Protein AF-0000000073535691 (afdb_homodimer)

Foldseek 3Di:
DDDPQLADDDQQPLPPDDWDDADQKTKGKAFCVSHVVLQVVFKIKIKMKGAAQKKQDKFAAQKKKKKKWQAFWKWKFFLDVVGDRPRNGIPGHDDHPDIDIDIDHHGTIMMMGHLDLGMIIMMMMIGGRPVVVVCPVVHVPCDDHGVDSHMDRHPPSPNPPPPPD/DDDPQLADDDQCPLPPDDWDDADQKTKGKAFCVSHVVQQVVFKIKIKMKGAAQKKQDKFAAQKKKKKKWQAAKKWKFFQDVVRPRPRNDIDDVDDHPDIDIDIDHHGTIMMMGHLDLGMIIMMMMIGGRHVVCVDPVVHQPCDPHGVGSHMDRHPPRPNPPPPPD

Solvent-accessible surface area (backbone atoms only — not comparable to full-atom values): 16453 Å² total; per-residue (Å²): 131,83,48,64,60,26,31,37,47,36,53,67,61,46,73,85,50,77,62,46,80,47,69,50,32,40,40,23,64,46,36,29,89,75,23,51,30,23,60,68,39,40,29,21,37,35,35,36,40,36,31,41,17,20,22,42,34,56,27,40,47,86,39,15,35,47,34,32,35,76,36,41,33,39,32,42,25,41,54,34,92,85,59,45,54,45,72,29,73,40,51,32,63,53,58,93,81,35,40,11,38,40,42,38,32,52,57,42,53,35,30,42,31,22,78,40,63,52,56,24,33,35,43,32,38,30,41,55,15,57,54,63,49,65,58,52,80,62,62,83,78,55,69,75,75,44,42,39,82,35,49,38,74,36,81,84,44,63,58,78,53,66,76,78,130,130,81,48,59,60,25,33,37,47,36,52,67,60,46,73,84,49,76,62,47,82,48,69,49,32,40,38,24,62,46,34,30,88,75,23,53,30,24,61,68,38,41,30,21,36,35,34,35,41,34,30,40,17,20,24,41,34,55,26,40,47,84,39,16,33,48,33,34,36,75,37,46,38,38,28,42,25,42,53,39,91,85,62,47,58,42,74,27,66,49,42,56,66,46,56,93,81,31,40,20,37,40,42,39,30,52,58,42,52,35,31,41,30,21,76,38,63,52,57,25,32,34,42,30,39,30,42,55,17,59,54,63,47,63,63,52,82,73,31,87,72,44,79,74,79,35,46,32,75,33,48,38,75,36,82,87,44,62,49,77,54,66,76,78,126

Structure (mmCIF, N/CA/C/O backbone):
data_AF-0000000073535691-model_v1
#
loop_
_entity.id
_entity.type
_entity.pdbx_description
1 polymer 'Cupin type-1 domain-containing protein'
#
loop_
_atom_site.group_PDB
_atom_site.id
_atom_site.type_symbol
_atom_site.label_atom_id
_atom_site.label_alt_id
_atom_site.label_comp_id
_atom_site.label_asym_id
_atom_site.label_entity_id
_atom_site.label_seq_id
_atom_site.pdbx_PDB_ins_code
_atom_site.Cartn_x
_atom_site.Cartn_y
_atom_site.Cartn_z
_atom_site.occupancy
_atom_site.B_iso_or_equiv
_atom_site.auth_seq_id
_atom_site.auth_comp_id
_atom_site.auth_asym_id
_atom_site.auth_atom_id
_atom_site.pdbx_PDB_model_num
ATOM 1 N N . MET A 1 1 ? -12.133 -21 11.992 1 47.12 1 MET A N 1
ATOM 2 C CA . MET A 1 1 ? -11.766 -21.406 10.641 1 47.12 1 MET A CA 1
ATOM 3 C C . MET A 1 1 ? -11.531 -20.188 9.742 1 47.12 1 MET A C 1
ATOM 5 O O . MET A 1 1 ? -12.242 -19.188 9.852 1 47.12 1 MET A O 1
ATOM 9 N N . THR A 1 2 ? -10.312 -20.094 9.188 1 64.62 2 THR A N 1
ATOM 10 C CA . THR A 1 2 ? -9.992 -18.938 8.359 1 64.62 2 THR A CA 1
ATOM 11 C C . THR A 1 2 ? -10.75 -19 7.031 1 64.62 2 THR A C 1
ATOM 13 O O . THR A 1 2 ? -10.898 -20.078 6.441 1 64.62 2 THR A O 1
ATOM 16 N N . CYS A 1 3 ? -11.711 -18.219 6.898 1 72.44 3 CYS A N 1
ATOM 17 C CA . CYS A 1 3 ? -12.398 -18.047 5.621 1 72.44 3 CYS A CA 1
ATOM 18 C C . CYS A 1 3 ? -11.727 -16.969 4.777 1 72.44 3 CYS A C 1
ATOM 20 O O . CYS A 1 3 ? -10.812 -16.281 5.246 1 72.44 3 CYS A O 1
ATOM 22 N N . PRO A 1 4 ? -12.016 -17.016 3.449 1 74.19 4 PRO A N 1
ATOM 23 C CA . PRO A 1 4 ? -11.367 -16.047 2.562 1 74.19 4 PRO A CA 1
ATOM 24 C C . PRO A 1 4 ? -11.391 -14.625 3.121 1 74.19 4 PRO A C 1
ATOM 26 O O . PRO A 1 4 ? -10.422 -13.883 2.961 1 74.19 4 PRO A O 1
ATOM 29 N N . ALA A 1 5 ? -12.453 -14.328 3.855 1 77.38 5 ALA A N 1
ATOM 30 C CA . ALA A 1 5 ? -12.594 -12.977 4.402 1 77.38 5 ALA A CA 1
ATOM 31 C C . ALA A 1 5 ? -11.539 -12.711 5.469 1 77.38 5 ALA A C 1
ATOM 33 O O . ALA A 1 5 ? -11.328 -11.562 5.863 1 77.38 5 ALA A O 1
ATOM 34 N N . SER A 1 6 ? -10.859 -13.75 5.836 1 83.81 6 SER A N 1
ATOM 35 C CA . SER A 1 6 ? -9.781 -13.602 6.812 1 83.81 6 SER A CA 1
ATOM 36 C C . SER A 1 6 ? -8.539 -13 6.172 1 83.81 6 SER A C 1
ATOM 38 O O . SER A 1 6 ? -7.625 -12.555 6.871 1 83.81 6 SER A O 1
ATOM 40 N N . PHE A 1 7 ? -8.523 -13 4.777 1 87.19 7 PHE A N 1
ATOM 41 C CA . PHE A 1 7 ? -7.27 -12.609 4.141 1 87.19 7 PHE A CA 1
ATOM 42 C C . PHE A 1 7 ? -7.527 -11.633 2.998 1 87.19 7 PHE A C 1
ATOM 44 O O . PHE A 1 7 ? -6.586 -11.047 2.451 1 87.19 7 PHE A O 1
ATOM 51 N N . ILE A 1 8 ? -8.789 -11.508 2.658 1 85.69 8 ILE A N 1
ATOM 52 C CA . ILE A 1 8 ? -9.109 -10.68 1.502 1 85.69 8 ILE A CA 1
ATOM 53 C C . ILE A 1 8 ? -10.289 -9.766 1.837 1 85.69 8 ILE A C 1
ATOM 55 O O . ILE A 1 8 ? -11.125 -10.102 2.676 1 85.69 8 ILE A O 1
ATOM 59 N N . GLY A 1 9 ? -10.312 -8.625 1.152 1 83.69 9 GLY A N 1
ATOM 60 C CA . GLY A 1 9 ? -11.414 -7.695 1.316 1 83.69 9 GLY A CA 1
ATOM 61 C C . GLY A 1 9 ? -11.281 -6.453 0.456 1 83.69 9 GLY A C 1
ATOM 62 O O . GLY A 1 9 ? -10.555 -6.457 -0.54 1 83.69 9 GLY A O 1
ATOM 63 N N . ASP A 1 10 ? -12.102 -5.469 0.755 1 84.19 10 ASP A N 1
ATOM 64 C CA . ASP A 1 10 ? -12.047 -4.164 0.099 1 84.19 10 ASP A CA 1
ATOM 65 C C . ASP A 1 10 ? -11.953 -3.037 1.124 1 84.19 10 ASP A C 1
ATOM 67 O O . ASP A 1 10 ? -12.539 -3.121 2.205 1 84.19 10 ASP A O 1
ATOM 71 N N . LEU A 1 11 ? -11.195 -2.018 0.728 1 81.75 11 LEU A N 1
ATOM 72 C CA . LEU A 1 11 ? -10.867 -0.961 1.682 1 81.75 11 LEU A CA 1
ATOM 73 C C . LEU A 1 11 ? -12.094 -0.094 1.965 1 81.75 11 LEU A C 1
ATOM 75 O O . LEU A 1 11 ? -12.133 0.613 2.975 1 81.75 11 LEU A O 1
ATOM 79 N N . SER A 1 12 ? -13.078 -0.069 1.099 1 69.75 12 SER A N 1
ATOM 80 C CA . SER A 1 12 ? -14.25 0.775 1.308 1 69.75 12 SER A CA 1
ATOM 81 C C . SER A 1 12 ? -15.328 0.038 2.094 1 69.75 12 SER A C 1
ATOM 83 O O . SER A 1 12 ? -16.219 0.665 2.678 1 69.75 12 SER A O 1
ATOM 85 N N . ASN A 1 13 ? -15.32 -1.268 2.061 1 61.19 13 ASN A N 1
ATOM 86 C CA . ASN A 1 13 ? -16.438 -1.993 2.656 1 61.19 13 ASN A CA 1
ATOM 87 C C . ASN A 1 13 ? -15.992 -2.809 3.867 1 61.19 13 ASN A C 1
ATOM 89 O O . ASN A 1 13 ? -16.703 -3.729 4.293 1 61.19 13 ASN A O 1
ATOM 93 N N . THR A 1 14 ? -14.812 -2.498 4.273 1 58.25 14 THR A N 1
ATOM 94 C CA . THR A 1 14 ? -14.531 -3.336 5.434 1 58.25 14 THR A CA 1
ATOM 95 C C . THR A 1 14 ? -15.469 -3.002 6.59 1 58.25 14 THR A C 1
ATOM 97 O O . THR A 1 14 ? -15.438 -1.892 7.121 1 58.25 14 THR A O 1
ATOM 100 N N . THR A 1 15 ? -16.656 -3.578 6.508 1 54.22 15 THR A N 1
ATOM 101 C CA . THR A 1 15 ? -17.938 -3.338 7.145 1 54.22 15 THR A CA 1
ATOM 102 C C . THR A 1 15 ? -17.797 -3.283 8.664 1 54.22 15 THR A C 1
ATOM 104 O O . THR A 1 15 ? -18.625 -2.701 9.352 1 54.22 15 THR A O 1
ATOM 107 N N . ALA A 1 16 ? -16.734 -3.703 9.25 1 61.38 16 ALA A N 1
ATOM 108 C CA . ALA A 1 16 ? -17 -3.773 10.688 1 61.38 16 ALA A CA 1
ATOM 109 C C . ALA A 1 16 ? -16.641 -2.467 11.383 1 61.38 16 ALA A C 1
ATOM 111 O O . ALA A 1 16 ? -17.188 -2.141 12.438 1 61.38 16 ALA A O 1
ATOM 112 N N . ILE A 1 17 ? -15.828 -1.679 10.836 1 68.88 17 ILE A N 1
ATOM 113 C CA . ILE A 1 17 ? -15.461 -0.418 11.469 1 68.88 17 ILE A CA 1
ATOM 114 C C . ILE A 1 17 ? -15.914 0.751 10.594 1 68.88 17 ILE A C 1
ATOM 116 O O . ILE A 1 17 ? -15.508 0.86 9.438 1 68.88 17 ILE A O 1
ATOM 120 N N . PRO A 1 18 ? -16.891 1.529 11.109 1 77.19 18 PRO A N 1
ATOM 121 C CA . PRO A 1 18 ? -17.297 2.697 10.328 1 77.19 18 PRO A CA 1
ATOM 122 C C . PRO A 1 18 ? -16.125 3.619 9.984 1 77.19 18 PRO A C 1
ATOM 124 O O . PRO A 1 18 ? -15.18 3.732 10.758 1 77.19 18 PRO A O 1
ATOM 127 N N . PRO A 1 19 ? -16.234 4.23 8.852 1 81.31 19 PRO A N 1
ATOM 128 C CA . PRO A 1 19 ? -15.195 5.195 8.508 1 81.31 19 PRO A CA 1
ATOM 129 C C . PRO A 1 19 ? -15.117 6.355 9.5 1 81.31 19 PRO A C 1
ATOM 131 O O . PRO A 1 19 ? -16.125 6.723 10.102 1 81.31 19 PRO A O 1
ATOM 134 N N . ILE A 1 20 ? -13.992 6.867 9.656 1 80.75 20 ILE A N 1
ATOM 135 C CA . ILE A 1 20 ? -13.781 8.109 10.391 1 80.75 20 ILE A CA 1
ATOM 136 C C . ILE A 1 20 ? -13.992 9.297 9.445 1 80.75 20 ILE A C 1
ATOM 138 O O . ILE A 1 20 ? -13.289 9.438 8.445 1 80.75 20 ILE A O 1
ATOM 142 N N . GLU A 1 21 ? -14.977 10.117 9.852 1 83.44 21 GLU A N 1
ATOM 143 C CA . GLU A 1 21 ? -15.273 11.289 9.031 1 83.44 21 GLU A CA 1
ATOM 144 C C . GLU A 1 21 ? -14.641 12.547 9.625 1 83.44 21 GLU A C 1
ATOM 146 O O . GLU A 1 21 ? -14.891 12.891 10.781 1 83.44 21 GLU A O 1
ATOM 151 N N . LEU A 1 22 ? -13.75 13.141 8.828 1 81.31 22 LEU A N 1
ATOM 152 C CA . LEU A 1 22 ? -13.172 14.445 9.141 1 81.31 22 LEU A CA 1
ATOM 153 C C . LEU A 1 22 ? -13.656 15.5 8.156 1 81.31 22 LEU A C 1
ATOM 155 O O . LEU A 1 22 ? -14.266 15.18 7.133 1 81.31 22 LEU A O 1
ATOM 159 N N . ASP A 1 23 ? -13.492 16.734 8.531 1 82.69 23 ASP A N 1
ATOM 160 C CA . ASP A 1 23 ? -13.828 17.797 7.582 1 82.69 23 ASP A CA 1
ATOM 161 C C . ASP A 1 23 ? -12.953 17.703 6.328 1 82.69 23 ASP A C 1
ATOM 163 O O . ASP A 1 23 ? -11.758 17.984 6.379 1 82.69 23 ASP A O 1
ATOM 167 N N . GLY A 1 24 ? -13.492 17.234 5.281 1 86.81 24 GLY A N 1
ATOM 168 C CA . GLY A 1 24 ? -12.773 17.156 4.02 1 86.81 24 GLY A CA 1
ATOM 169 C C . GLY A 1 24 ? -11.992 15.875 3.844 1 86.81 24 GLY A C 1
ATOM 170 O O . GLY A 1 24 ? -11.18 15.75 2.924 1 86.81 24 GLY A O 1
ATOM 171 N N . ALA A 1 25 ? -12.133 14.977 4.789 1 87.44 25 ALA A N 1
ATOM 172 C CA . ALA A 1 25 ? -11.422 13.711 4.637 1 87.44 25 ALA A CA 1
ATOM 173 C C . ALA A 1 25 ? -12.227 12.555 5.219 1 87.44 25 ALA A C 1
ATOM 175 O O . ALA A 1 25 ? -12.984 12.734 6.176 1 87.44 25 ALA A O 1
ATOM 176 N N . THR A 1 26 ? -12.125 11.445 4.609 1 87.56 26 THR A N 1
ATOM 177 C CA . THR A 1 26 ? -12.672 10.195 5.121 1 87.56 26 THR A CA 1
ATOM 178 C C . THR A 1 26 ? -11.562 9.148 5.285 1 87.56 26 THR A C 1
ATOM 180 O O . THR A 1 26 ? -10.773 8.93 4.367 1 87.56 26 THR A O 1
ATOM 183 N N . LEU A 1 27 ? -11.484 8.516 6.48 1 86.5 27 LEU A N 1
ATOM 184 C CA . LEU A 1 27 ? -10.5 7.484 6.773 1 86.5 27 LEU A CA 1
ATOM 185 C C . LEU A 1 27 ? -11.18 6.148 7.059 1 86.5 27 LEU A C 1
ATOM 187 O O . LEU A 1 27 ? -12.086 6.074 7.887 1 86.5 27 LEU A O 1
ATOM 191 N N . ARG A 1 28 ? -10.805 5.141 6.383 1 86.75 28 ARG A N 1
ATOM 192 C CA . ARG A 1 28 ? -11.297 3.787 6.617 1 86.75 28 ARG A CA 1
ATOM 193 C C . ARG A 1 28 ? -10.164 2.871 7.078 1 86.75 28 ARG A C 1
ATOM 195 O O . ARG A 1 28 ? -9.195 2.664 6.355 1 86.75 28 ARG A O 1
ATOM 202 N N . LEU A 1 29 ? -10.391 2.303 8.242 1 85.69 29 LEU A N 1
ATOM 203 C CA . LEU A 1 29 ? -9.359 1.47 8.852 1 85.69 29 LEU A CA 1
ATOM 204 C C . LEU A 1 29 ? -9.531 0.01 8.438 1 85.69 29 LEU A C 1
ATOM 206 O O . LEU A 1 29 ? -10.648 -0.497 8.383 1 85.69 29 LEU A O 1
ATOM 210 N N . VAL A 1 30 ? -8.422 -0.621 8.164 1 87.75 30 VAL A N 1
ATOM 211 C CA . VAL A 1 30 ? -8.344 -2.068 7.996 1 87.75 30 VAL A CA 1
ATOM 212 C C . VAL A 1 30 ? -7.297 -2.646 8.938 1 87.75 30 VAL A C 1
ATOM 214 O O . VAL A 1 30 ? -6.098 -2.436 8.75 1 87.75 30 VAL A O 1
ATOM 217 N N . THR A 1 31 ? -7.73 -3.373 9.945 1 87.56 31 THR A N 1
ATOM 218 C CA . THR A 1 31 ? -6.828 -3.852 10.984 1 87.56 31 THR A CA 1
ATOM 219 C C . THR A 1 31 ? -7.059 -5.336 11.266 1 87.56 31 THR A C 1
ATOM 221 O O . THR A 1 31 ? -7.961 -5.945 10.688 1 87.56 31 THR A O 1
ATOM 224 N N . ALA A 1 32 ? -6.293 -5.805 12.219 1 86.75 32 ALA A N 1
ATOM 225 C CA . ALA A 1 32 ? -6.363 -7.211 12.594 1 86.75 32 ALA A CA 1
ATOM 226 C C . ALA A 1 32 ? -7.668 -7.523 13.32 1 86.75 32 ALA A C 1
ATOM 228 O O . ALA A 1 32 ? -8.039 -8.688 13.477 1 86.75 32 ALA A O 1
ATOM 229 N N . ASN A 1 33 ? -8.32 -6.504 13.711 1 82.81 33 ASN A N 1
ATOM 230 C CA . ASN A 1 33 ? -9.602 -6.723 14.359 1 82.81 33 ASN A CA 1
ATOM 231 C C . ASN A 1 33 ? -10.648 -7.25 13.383 1 82.81 33 ASN A C 1
ATOM 233 O O . ASN A 1 33 ? -11.547 -8 13.773 1 82.81 33 ASN A O 1
ATOM 237 N N . GLU A 1 34 ? -10.547 -6.918 12.117 1 82.38 34 GLU A N 1
ATOM 238 C CA . GLU A 1 34 ? -11.531 -7.312 11.117 1 82.38 34 GLU A CA 1
ATOM 239 C C . GLU A 1 34 ? -10.969 -8.352 10.156 1 82.38 34 GLU A C 1
ATOM 241 O O . GLU A 1 34 ? -11.711 -9.156 9.602 1 82.38 34 GLU A O 1
ATOM 246 N N . VAL A 1 35 ? -9.695 -8.281 10 1 86.06 35 VAL A N 1
ATOM 247 C CA . VAL A 1 35 ? -9.023 -9.164 9.047 1 86.06 35 VAL A CA 1
ATOM 248 C C . VAL A 1 35 ? -7.938 -9.969 9.758 1 86.06 35 VAL A C 1
ATOM 250 O O . VAL A 1 35 ? -6.848 -9.461 10.016 1 86.06 35 VAL A O 1
ATOM 253 N N . TYR A 1 36 ? -8.188 -11.227 9.945 1 86.75 36 TYR A N 1
ATOM 254 C CA . TYR A 1 36 ? -7.312 -12.086 10.727 1 86.75 36 TYR A CA 1
ATOM 255 C C . TYR A 1 36 ? -5.906 -12.117 10.141 1 86.75 36 TYR A C 1
ATOM 257 O O . TYR A 1 36 ? -4.918 -12.078 10.883 1 86.75 36 TYR A O 1
ATOM 265 N N . GLY A 1 37 ? -5.727 -12.188 8.883 1 88.88 37 GLY A N 1
ATOM 266 C CA . GLY A 1 37 ? -4.438 -12.258 8.219 1 88.88 37 GLY A CA 1
ATOM 267 C C . GLY A 1 37 ? -3.51 -11.117 8.578 1 88.88 37 GLY A C 1
ATOM 268 O O . GLY A 1 37 ? -2.287 -11.258 8.523 1 88.88 37 GLY A O 1
ATOM 269 N N . LEU A 1 38 ? -4.078 -10.031 8.961 1 90.44 38 LEU A N 1
ATOM 270 C CA . LEU A 1 38 ? -3.262 -8.867 9.289 1 90.44 38 LEU A CA 1
ATOM 271 C C . LEU A 1 38 ? -2.555 -9.047 10.625 1 90.44 38 LEU A C 1
ATOM 273 O O . LEU A 1 38 ? -1.493 -8.469 10.859 1 90.44 38 LEU A O 1
ATOM 277 N N . SER A 1 39 ? -3.178 -9.859 11.547 1 89.62 39 SER A N 1
ATOM 278 C CA . SER A 1 39 ? -2.475 -10.195 12.781 1 89.62 39 SER A CA 1
ATOM 279 C C . SER A 1 39 ? -1.239 -11.047 12.5 1 89.62 39 SER A C 1
ATOM 281 O O . SER A 1 39 ? -0.232 -10.93 13.203 1 89.62 39 SER A O 1
ATOM 283 N N . LEU A 1 40 ? -1.274 -11.812 11.484 1 89.75 40 LEU A N 1
ATOM 284 C CA . LEU A 1 40 ? -0.155 -12.664 11.102 1 89.75 40 LEU A CA 1
ATOM 285 C C . LEU A 1 40 ? 0.89 -11.875 10.32 1 89.75 40 LEU A C 1
ATOM 287 O O . LEU A 1 40 ? 2.092 -12.055 10.523 1 89.75 40 LEU A O 1
ATOM 291 N N . ALA A 1 41 ? 0.39 -11.016 9.438 1 91.31 41 ALA A N 1
ATOM 292 C CA . ALA A 1 41 ? 1.284 -10.266 8.562 1 91.31 41 ALA A CA 1
ATOM 293 C C . ALA A 1 41 ? 1.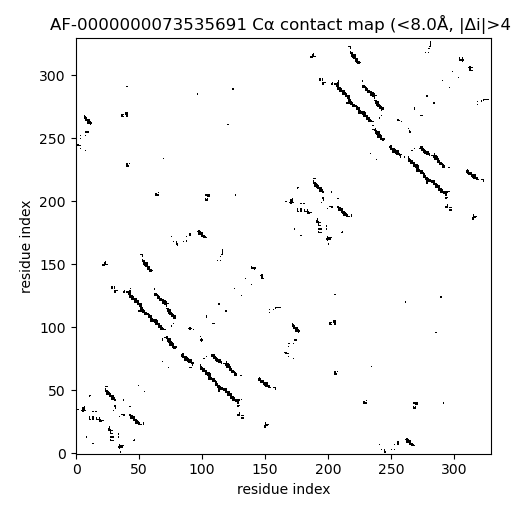943 -9.109 9.312 1 91.31 41 ALA A C 1
ATOM 295 O O . ALA A 1 41 ? 2.971 -8.586 8.875 1 91.31 41 ALA A O 1
ATOM 296 N N . GLY A 1 42 ? 1.271 -8.617 10.383 1 91.25 42 GLY A N 1
ATOM 297 C CA . GLY A 1 42 ? 1.838 -7.555 11.195 1 91.25 42 GLY A CA 1
ATOM 298 C C . GLY A 1 42 ? 1.659 -6.176 10.586 1 91.25 42 GLY A C 1
ATOM 299 O O . GLY A 1 42 ? 2.518 -5.309 10.742 1 91.25 42 GLY A O 1
ATOM 300 N N . MET A 1 43 ? 0.603 -6 9.812 1 92.88 43 MET A N 1
ATOM 301 C CA . MET A 1 43 ? 0.365 -4.715 9.156 1 92.88 43 MET A CA 1
ATOM 302 C C . MET A 1 43 ? -1.085 -4.277 9.336 1 92.88 43 MET A C 1
ATOM 304 O O . MET A 1 43 ? -1.936 -5.074 9.727 1 92.88 43 MET A O 1
ATOM 308 N N . SER A 1 44 ? -1.361 -3.07 9.188 1 90.56 44 SER A N 1
ATOM 309 C CA . SER A 1 44 ? -2.674 -2.445 9.062 1 90.56 44 SER A CA 1
ATOM 310 C C . SER A 1 44 ? -2.684 -1.385 7.965 1 90.56 44 SER A C 1
ATOM 312 O O . SER A 1 44 ? -1.646 -1.094 7.367 1 90.56 44 SER A O 1
ATOM 314 N N . ALA A 1 45 ? -3.846 -0.907 7.66 1 91.5 45 ALA A N 1
ATOM 315 C CA . ALA A 1 45 ? -3.887 0.096 6.598 1 91.5 45 ALA A CA 1
ATOM 316 C C . ALA A 1 45 ? -5.027 1.083 6.82 1 91.5 45 ALA A C 1
ATOM 318 O O . ALA A 1 45 ? -5.984 0.787 7.543 1 91.5 45 ALA A O 1
ATOM 319 N N . LEU A 1 46 ? -4.883 2.248 6.176 1 90 46 LEU A N 1
ATOM 320 C CA . LEU A 1 46 ? -5.93 3.258 6.047 1 90 46 LEU A CA 1
ATOM 321 C C . LEU A 1 46 ? -6.195 3.582 4.578 1 90 46 LEU A C 1
ATOM 323 O O . LEU A 1 46 ? -5.254 3.764 3.801 1 90 46 LEU A O 1
ATOM 327 N N . HIS A 1 47 ? -7.402 3.51 4.258 1 90.19 47 HIS A N 1
ATOM 328 C CA . HIS A 1 47 ? -7.844 4.164 3.033 1 90.19 47 HIS A CA 1
ATOM 329 C C . HIS A 1 47 ? -8.281 5.602 3.303 1 90.19 47 HIS A C 1
ATOM 331 O O . HIS A 1 47 ? -9.125 5.844 4.172 1 90.19 47 HIS A O 1
ATOM 337 N N . ILE A 1 48 ? -7.723 6.535 2.568 1 89.31 48 ILE A N 1
ATOM 338 C CA . ILE A 1 48 ? -7.953 7.953 2.832 1 89.31 48 ILE A CA 1
ATOM 339 C C . ILE A 1 48 ? -8.492 8.633 1.572 1 89.31 48 ILE A C 1
ATOM 341 O O . ILE A 1 48 ? -7.879 8.539 0.504 1 89.31 48 ILE A O 1
ATOM 345 N N . THR A 1 49 ? -9.609 9.211 1.713 1 90.19 49 THR A N 1
ATOM 346 C CA . THR A 1 49 ? -10.055 10.164 0.7 1 90.19 49 THR A CA 1
ATOM 347 C C . THR A 1 49 ? -9.938 11.594 1.209 1 90.19 49 THR A C 1
ATOM 349 O O . THR A 1 49 ? -10.352 11.898 2.328 1 90.19 49 THR A O 1
ATOM 352 N N . LEU A 1 50 ? -9.305 12.383 0.434 1 89.25 50 LEU A N 1
ATOM 353 C CA . LEU A 1 50 ? -9.023 13.766 0.788 1 89.25 50 LEU A CA 1
ATOM 354 C C . LEU A 1 50 ? -9.648 14.727 -0.219 1 89.25 50 LEU A C 1
ATOM 356 O O . LEU A 1 50 ? -9.328 14.68 -1.408 1 89.25 50 LEU A O 1
ATOM 360 N N . ASP A 1 51 ? -10.516 15.594 0.275 1 90.75 51 ASP A N 1
ATOM 361 C CA . ASP A 1 51 ? -11.195 16.562 -0.587 1 90.75 51 ASP A CA 1
ATOM 362 C C . ASP A 1 51 ? -10.203 17.594 -1.136 1 90.75 51 ASP A C 1
ATOM 364 O O . ASP A 1 51 ? -9.109 17.766 -0.595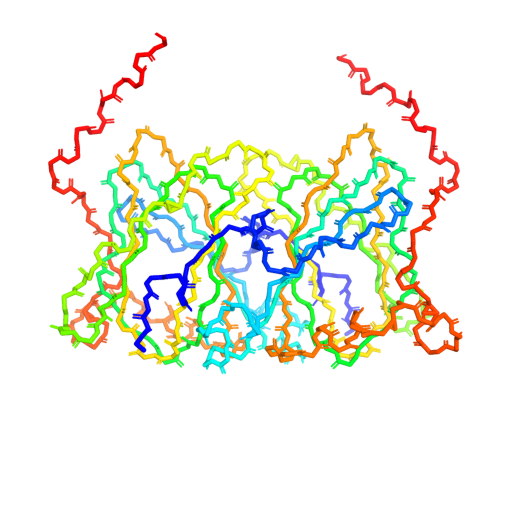 1 90.75 51 ASP A O 1
ATOM 368 N N . PRO A 1 52 ? -10.672 18.219 -2.266 1 89.81 52 PRO A N 1
ATOM 369 C CA . PRO A 1 52 ? -9.852 19.344 -2.74 1 89.81 52 PRO A CA 1
ATOM 370 C C . PRO A 1 52 ? -9.594 20.391 -1.656 1 89.81 52 PRO A C 1
ATOM 372 O O . PRO A 1 52 ? -10.453 20.625 -0.808 1 89.81 52 PRO A O 1
ATOM 375 N N . CYS A 1 53 ? -8.422 20.891 -1.627 1 87.5 53 CYS A N 1
ATOM 376 C CA . CYS A 1 53 ? -8.031 22 -0.756 1 87.5 53 CYS A CA 1
ATOM 377 C C . CYS A 1 53 ? -8.141 21.594 0.711 1 87.5 53 CYS A C 1
ATOM 379 O O . CYS A 1 53 ? -8.664 22.359 1.528 1 87.5 53 CYS A O 1
ATOM 381 N N . THR A 1 54 ? -7.75 20.484 1.035 1 87.62 54 THR A N 1
ATOM 382 C CA . THR A 1 54 ? -7.816 19.969 2.398 1 87.62 54 THR A CA 1
ATOM 383 C C . THR A 1 54 ? -6.438 19.516 2.867 1 87.62 54 THR A C 1
ATOM 385 O O . THR A 1 54 ? -5.684 18.922 2.1 1 87.62 54 THR A O 1
ATOM 388 N N . VAL A 1 55 ? -6.09 19.766 4.105 1 83.5 55 VAL A N 1
ATOM 389 C CA . VAL A 1 55 ? -4.824 19.344 4.688 1 83.5 55 VAL A CA 1
ATOM 390 C C . VAL A 1 55 ? -5.09 18.391 5.863 1 83.5 55 VAL A C 1
ATOM 392 O O . VAL A 1 55 ? -5.98 18.656 6.676 1 83.5 55 VAL A O 1
ATOM 395 N N . LEU A 1 56 ? -4.461 17.25 5.742 1 85.25 56 LEU A N 1
ATOM 396 C CA . LEU A 1 56 ? -4.262 16.516 6.988 1 85.25 56 LEU A CA 1
ATOM 397 C C . LEU A 1 56 ? -3.199 17.188 7.852 1 85.25 56 LEU A C 1
ATOM 399 O O . LEU A 1 56 ? -2.021 17.219 7.488 1 85.25 56 LEU A O 1
ATOM 403 N N . GLN A 1 57 ? -3.613 17.672 8.891 1 79.5 57 GLN A N 1
ATOM 404 C CA . GLN A 1 57 ? -2.775 18.562 9.695 1 79.5 57 GLN A CA 1
ATOM 405 C C . GLN A 1 57 ? -1.513 17.844 10.164 1 79.5 57 GLN A C 1
ATOM 407 O O . GLN A 1 57 ? -1.493 16.609 10.273 1 79.5 57 GLN A O 1
ATOM 412 N N . PRO A 1 58 ? -0.458 18.672 10.422 1 78.06 58 PRO A N 1
ATOM 413 C CA . PRO A 1 58 ? 0.785 18.078 10.906 1 78.06 58 PRO A CA 1
ATOM 414 C C . PRO A 1 58 ? 0.574 17.203 12.148 1 78.06 58 PRO A C 1
ATOM 416 O O . PRO A 1 58 ? -0.128 17.625 13.078 1 78.06 58 PRO A O 1
ATOM 419 N N . HIS A 1 59 ? 1.179 15.984 12.141 1 80.88 59 HIS A N 1
ATOM 420 C CA . HIS A 1 59 ? 1.032 15.078 13.273 1 80.88 59 HIS A CA 1
ATOM 421 C C . HIS A 1 59 ? 2.168 14.062 13.312 1 80.88 59 HIS A C 1
ATOM 423 O O . HIS A 1 59 ? 2.949 13.953 12.367 1 80.88 59 HIS A O 1
ATOM 429 N N . THR A 1 60 ? 2.258 13.445 14.516 1 79.69 60 THR A N 1
ATOM 430 C CA . THR A 1 60 ? 3.158 12.312 14.711 1 79.69 60 THR A CA 1
ATOM 431 C C . THR A 1 60 ? 2.408 11.117 15.289 1 79.69 60 THR A C 1
ATOM 433 O O . THR A 1 60 ? 1.353 11.281 15.906 1 79.69 60 THR A O 1
ATOM 436 N N . HIS A 1 61 ? 2.795 10 15.031 1 81.69 61 HIS A N 1
ATOM 437 C CA . HIS A 1 61 ? 2.322 8.766 15.648 1 81.69 61 HIS A CA 1
ATOM 438 C C . HIS A 1 61 ? 3.424 7.711 15.68 1 81.69 61 HIS A C 1
ATOM 440 O O . HIS A 1 61 ? 4.402 7.805 14.938 1 81.69 61 HIS A O 1
ATOM 446 N N . PRO A 1 62 ? 3.363 6.793 16.703 1 81.94 62 PRO A N 1
ATOM 447 C CA . PRO A 1 62 ? 4.457 5.836 16.891 1 81.94 62 PRO A CA 1
ATOM 448 C C . PRO A 1 62 ? 4.473 4.738 15.828 1 81.94 62 PRO A C 1
ATOM 450 O O . PRO A 1 62 ? 5.246 3.783 15.93 1 81.94 62 PRO A O 1
ATOM 453 N N . HIS A 1 63 ? 3.715 4.812 14.828 1 85.12 63 HIS A N 1
ATOM 454 C CA . HIS A 1 63 ? 3.629 3.814 13.773 1 85.12 63 HIS A CA 1
ATOM 455 C C . HIS A 1 63 ? 4.406 4.254 12.539 1 85.12 63 HIS A C 1
ATOM 457 O O . HIS A 1 63 ? 4.391 5.434 12.172 1 85.12 63 HIS A O 1
ATOM 463 N N . SER A 1 64 ? 5.086 3.277 11.961 1 90.44 64 SER A N 1
ATOM 464 C CA . SER A 1 64 ? 5.605 3.559 10.633 1 90.44 64 SER A CA 1
ATOM 465 C C . SER A 1 64 ? 4.488 3.592 9.594 1 90.44 64 SER A C 1
ATOM 467 O O . SER A 1 64 ? 3.557 2.787 9.648 1 90.44 64 SER A O 1
ATOM 469 N N . GLU A 1 65 ? 4.633 4.457 8.688 1 91.38 65 GLU A N 1
ATOM 470 C CA . GLU A 1 65 ? 3.6 4.668 7.676 1 91.38 65 GLU A CA 1
ATOM 471 C C . GLU A 1 65 ? 4.199 4.707 6.273 1 91.38 65 GLU A C 1
ATOM 473 O O . GLU A 1 65 ? 5.152 5.445 6.02 1 91.38 65 GLU A O 1
ATOM 478 N N . PHE A 1 66 ? 3.816 3.855 5.391 1 93.06 66 PHE A N 1
ATOM 479 C CA . PHE A 1 66 ? 4.125 3.844 3.967 1 93.06 66 PHE A CA 1
ATOM 480 C C . PHE A 1 66 ? 2.879 4.145 3.143 1 93.06 66 PHE A C 1
ATOM 482 O O . PHE A 1 66 ? 2.037 3.27 2.934 1 93.06 66 PHE A O 1
ATOM 489 N N . THR A 1 67 ? 2.752 5.414 2.645 1 93.25 67 THR A N 1
ATOM 490 C CA . THR A 1 67 ? 1.525 5.902 2.025 1 93.25 67 THR A CA 1
ATOM 491 C C . THR A 1 67 ? 1.668 5.953 0.507 1 93.25 67 THR A C 1
ATOM 493 O O . THR A 1 67 ? 2.701 6.383 -0.011 1 93.25 67 THR A O 1
ATOM 496 N N . PHE A 1 68 ? 0.614 5.527 -0.192 1 91.75 68 PHE A N 1
ATOM 497 C CA . PHE A 1 68 ? 0.554 5.539 -1.649 1 91.75 68 PHE A CA 1
ATOM 498 C C . PHE A 1 68 ? -0.581 6.434 -2.139 1 91.75 68 PHE A C 1
ATOM 500 O O . PHE A 1 68 ? -1.718 6.309 -1.678 1 91.75 68 PHE A O 1
ATOM 507 N N . THR A 1 69 ? -0.27 7.379 -3.008 1 90.5 69 THR A N 1
ATOM 508 C CA . THR A 1 69 ? -1.302 8.164 -3.676 1 90.5 69 THR A CA 1
ATOM 509 C C . THR A 1 69 ? -1.792 7.453 -4.934 1 90.5 69 THR A C 1
ATOM 511 O O . THR A 1 69 ? -1.076 7.387 -5.934 1 90.5 69 THR A O 1
ATOM 514 N N . ILE A 1 70 ? -3.033 6.984 -4.91 1 87.94 70 ILE A N 1
ATOM 515 C CA . ILE A 1 70 ? -3.473 6.109 -5.992 1 87.94 70 ILE A CA 1
ATOM 516 C C . ILE A 1 70 ? -4.406 6.871 -6.926 1 87.94 70 ILE A C 1
ATOM 518 O O . ILE A 1 70 ? -4.684 6.418 -8.039 1 87.94 70 ILE A O 1
ATOM 522 N N . LYS A 1 71 ? -4.945 7.934 -6.504 1 85.44 71 LYS A N 1
ATOM 523 C CA . LYS A 1 71 ? -5.711 8.867 -7.32 1 85.44 71 LYS A CA 1
ATOM 524 C C . LYS A 1 71 ? -5.441 10.312 -6.906 1 85.44 71 LYS A C 1
ATOM 526 O O . LYS A 1 71 ? -5.352 10.617 -5.715 1 85.44 71 LYS A O 1
ATOM 531 N N . GLY A 1 72 ? -5.359 11.188 -7.898 1 84.56 72 GLY A N 1
ATOM 532 C CA . GLY A 1 72 ? -5.145 12.602 -7.617 1 84.56 72 GLY A CA 1
ATOM 533 C C . GLY A 1 72 ? -3.707 12.93 -7.262 1 84.56 72 GLY A C 1
ATOM 534 O O . GLY A 1 72 ? -2.793 12.18 -7.609 1 84.56 72 GLY A O 1
ATOM 535 N N . ALA A 1 73 ? -3.564 14.164 -6.684 1 83.88 73 ALA A N 1
ATOM 536 C CA . ALA A 1 73 ? -2.238 14.648 -6.309 1 83.88 73 ALA A CA 1
ATOM 537 C C . ALA A 1 73 ? -2.254 15.266 -4.914 1 83.88 73 ALA A C 1
ATOM 539 O O . ALA A 1 73 ? -3.199 15.969 -4.551 1 83.88 73 ALA A O 1
ATOM 540 N N . VAL A 1 74 ? -1.177 14.852 -4.184 1 87.12 74 VAL A N 1
ATOM 541 C CA . VAL A 1 74 ? -1.034 15.438 -2.857 1 87.12 74 VAL A CA 1
ATOM 542 C C . VAL A 1 74 ? 0.411 15.875 -2.641 1 87.12 74 VAL A C 1
ATOM 544 O O . VAL A 1 74 ? 1.317 15.43 -3.346 1 87.12 74 VAL A O 1
ATOM 547 N N . THR A 1 75 ? 0.585 16.781 -1.701 1 84.19 75 THR A N 1
ATOM 548 C CA . THR A 1 75 ? 1.903 17.156 -1.202 1 84.19 75 THR A CA 1
ATOM 549 C C . THR A 1 75 ? 2.129 16.609 0.202 1 84.19 75 THR A C 1
ATOM 551 O O . THR A 1 75 ? 1.302 16.812 1.094 1 84.19 75 THR A O 1
ATOM 554 N N . HIS A 1 76 ? 3.221 15.836 0.283 1 86.56 76 HIS A N 1
ATOM 555 C CA . HIS A 1 76 ? 3.678 15.383 1.594 1 86.56 76 HIS A CA 1
ATOM 556 C C . HIS A 1 76 ? 4.844 16.234 2.09 1 86.56 76 HIS A C 1
ATOM 558 O O . HIS A 1 76 ? 5.73 16.594 1.311 1 86.56 76 HIS A O 1
ATOM 564 N N . SER A 1 77 ? 4.77 16.547 3.367 1 79.31 77 SER A N 1
ATOM 565 C CA . SER A 1 77 ? 5.875 17.312 3.938 1 79.31 77 SER A CA 1
ATOM 566 C C . SER A 1 77 ? 6.406 16.641 5.203 1 79.31 77 SER A C 1
ATOM 568 O O . SER A 1 77 ? 5.629 16.188 6.043 1 79.31 77 SER A O 1
ATOM 570 N N . ILE A 1 78 ? 7.707 16.438 5.254 1 75.69 78 ILE A N 1
ATOM 571 C CA . ILE A 1 78 ? 8.438 15.93 6.41 1 75.69 78 ILE A CA 1
ATOM 572 C C . ILE A 1 78 ? 9.531 16.922 6.805 1 75.69 78 ILE A C 1
ATOM 574 O O . ILE A 1 78 ? 10.258 17.422 5.949 1 75.69 78 ILE A O 1
ATOM 578 N N . PRO A 1 79 ? 9.445 17.281 8.125 1 65.44 79 PRO A N 1
ATOM 579 C CA . PRO A 1 79 ? 10.523 18.188 8.508 1 65.44 79 PRO A CA 1
ATOM 580 C C . PRO A 1 79 ? 11.914 17.609 8.242 1 65.44 79 PRO A C 1
ATOM 582 O O . PRO A 1 79 ? 12.125 16.406 8.438 1 65.44 79 PRO A O 1
ATOM 585 N N . PHE A 1 80 ? 12.602 18.078 7.332 1 56.12 80 PHE A N 1
ATOM 586 C CA . PHE A 1 80 ? 13.992 17.703 7.133 1 56.12 80 PHE A CA 1
ATOM 587 C C . PHE A 1 80 ? 14.891 18.359 8.172 1 56.12 80 PHE A C 1
ATOM 589 O O . PHE A 1 80 ? 14.438 19.219 8.922 1 56.12 80 PHE A O 1
ATOM 596 N N . TYR A 1 81 ? 16.141 17.859 8.297 1 48.53 81 TYR A N 1
ATOM 597 C CA . TYR A 1 81 ? 17.094 18.312 9.281 1 48.53 81 TYR A CA 1
ATOM 598 C C . TYR A 1 81 ? 16.766 19.719 9.766 1 48.53 81 TYR A C 1
ATOM 600 O O . TYR A 1 81 ? 16.828 20.016 10.961 1 48.53 81 TYR A O 1
ATOM 608 N N . ASN A 1 82 ? 16.703 20.578 8.93 1 40.69 82 ASN A N 1
ATOM 609 C CA . ASN A 1 82 ? 16.609 21.891 9.57 1 40.69 82 ASN A CA 1
ATOM 610 C C . ASN A 1 82 ? 15.172 22.234 9.945 1 40.69 82 ASN A C 1
ATOM 612 O O . ASN A 1 82 ? 14.844 23.391 10.195 1 40.69 82 ASN A O 1
ATOM 616 N N . GLY A 1 83 ? 14.445 21.297 10.125 1 44 83 GLY A N 1
ATOM 617 C CA . GLY A 1 83 ? 13.109 21.547 10.625 1 44 83 GLY A CA 1
ATOM 618 C C . GLY A 1 83 ? 12.133 21.953 9.531 1 44 83 GLY A C 1
ATOM 619 O O . GLY A 1 83 ? 10.977 22.281 9.812 1 44 83 GLY A O 1
ATOM 620 N N . THR A 1 84 ? 12.719 22.344 8.438 1 38.81 84 THR A N 1
ATOM 621 C CA . THR A 1 84 ? 11.836 22.891 7.418 1 38.81 84 THR A CA 1
ATOM 622 C C . THR A 1 84 ? 11.055 21.781 6.73 1 38.81 84 THR A C 1
ATOM 624 O O . THR A 1 84 ? 11.625 20.75 6.363 1 38.81 84 THR A O 1
ATOM 627 N N . LEU A 1 85 ? 9.844 21.828 7.047 1 44.19 85 LEU A N 1
ATOM 628 C CA . LEU A 1 85 ? 8.961 20.969 6.258 1 44.19 85 LEU A CA 1
ATOM 629 C C . LEU A 1 85 ? 9.273 21.094 4.77 1 44.19 85 LEU A C 1
ATOM 631 O O . LEU A 1 85 ? 9.281 22.203 4.223 1 44.19 85 LEU A O 1
ATOM 635 N N . THR A 1 86 ? 10.445 20.547 4.371 1 38.78 86 THR A N 1
ATOM 636 C CA . THR A 1 86 ? 10.602 20.656 2.924 1 38.78 86 THR A CA 1
ATOM 637 C C . THR A 1 86 ? 9.422 20.016 2.203 1 38.78 86 THR A C 1
ATOM 639 O O . THR A 1 86 ? 8.938 18.953 2.615 1 38.78 86 THR A O 1
ATOM 642 N N . GLU A 1 87 ? 8.586 20.969 1.677 1 41.56 87 GLU A N 1
ATOM 643 C CA . GLU A 1 87 ? 7.504 20.562 0.781 1 41.56 87 GLU A CA 1
ATOM 644 C C . GLU A 1 87 ? 7.934 19.422 -0.126 1 41.56 87 GLU A C 1
ATOM 646 O O . GLU A 1 87 ? 8.961 19.5 -0.799 1 41.56 87 GLU A O 1
ATOM 651 N N . VAL A 1 88 ? 8.039 18.328 0.365 1 38.31 88 VAL A N 1
ATOM 652 C CA . VAL A 1 88 ? 8.258 17.281 -0.627 1 38.31 88 VAL A CA 1
ATOM 653 C C . VAL A 1 88 ? 7.043 17.188 -1.554 1 38.31 88 VAL A C 1
ATOM 655 O O . VAL A 1 88 ? 5.914 17.016 -1.094 1 38.31 88 VAL A O 1
ATOM 658 N N . LYS A 1 89 ? 7.148 18.016 -2.473 1 38.28 89 LYS A N 1
ATOM 659 C CA . LYS A 1 89 ? 6.137 18.094 -3.521 1 38.28 89 LYS A CA 1
ATOM 660 C C . LYS A 1 89 ? 5.703 16.703 -3.979 1 38.28 89 LYS A C 1
ATOM 662 O O . LYS A 1 89 ? 6.469 15.75 -3.873 1 38.28 89 LYS A O 1
ATOM 667 N N . GLU A 1 90 ? 4.422 16.656 -4.465 1 40.69 90 GLU A N 1
ATOM 668 C CA . GLU A 1 90 ? 3.201 15.977 -4.867 1 40.69 90 GLU A CA 1
ATOM 669 C C . GLU A 1 90 ? 3.488 14.922 -5.938 1 40.69 90 GLU A C 1
ATOM 671 O O . GLU A 1 90 ? 4.035 15.234 -6.996 1 40.69 90 GLU A O 1
ATOM 676 N N . ASN A 1 91 ? 4.055 13.867 -5.641 1 39.88 91 ASN A N 1
ATOM 677 C CA . ASN A 1 91 ? 3.934 13.008 -6.812 1 39.88 91 ASN A CA 1
ATOM 678 C C . ASN A 1 91 ? 2.508 13 -7.355 1 39.88 91 ASN A C 1
ATOM 680 O O . ASN A 1 91 ? 1.636 12.32 -6.812 1 39.88 91 ASN A O 1
ATOM 684 N N . THR A 1 92 ? 1.799 14.141 -7.691 1 37.47 92 THR A N 1
ATOM 685 C CA . THR A 1 92 ? 0.498 14.445 -8.273 1 37.47 92 THR A CA 1
ATOM 686 C C . THR A 1 92 ? -0.038 13.242 -9.055 1 37.47 92 THR A C 1
ATOM 688 O O . THR A 1 92 ? 0.7 12.289 -9.32 1 37.47 92 THR A O 1
ATOM 691 N N . GLN A 1 93 ? -0.777 13.797 -10.164 1 39.28 93 GLN A N 1
ATOM 692 C CA . GLN A 1 93 ? -1.762 13.477 -11.188 1 39.28 93 GLN A CA 1
ATOM 693 C C . GLN A 1 93 ? -1.277 12.328 -12.078 1 39.28 93 GLN A C 1
ATOM 695 O O . GLN A 1 93 ? -1.051 12.516 -13.273 1 39.28 93 GLN A O 1
ATOM 700 N N . LYS A 1 94 ? -0.08 11.891 -11.672 1 40.41 94 LYS A N 1
ATOM 701 C CA . LYS A 1 94 ? 0.255 11.203 -12.914 1 40.41 94 LYS A CA 1
ATOM 702 C C . LYS A 1 94 ? -0.798 10.156 -13.258 1 40.41 94 LYS A C 1
ATOM 704 O O . LYS A 1 94 ? -1.495 9.648 -12.375 1 40.41 94 LYS A O 1
ATOM 709 N N . ASP A 1 95 ? -0.963 10.164 -14.453 1 41.75 95 ASP A N 1
ATOM 710 C CA . ASP A 1 95 ? -1.761 9.172 -15.172 1 41.75 95 ASP A CA 1
ATOM 711 C C . ASP A 1 95 ? -1.805 7.848 -14.406 1 41.75 95 ASP A C 1
ATOM 713 O O . ASP A 1 95 ? -0.93 7.566 -13.586 1 41.75 95 ASP A O 1
ATOM 717 N N . VAL A 1 96 ? -2.865 7.262 -14.57 1 49.5 96 VAL A N 1
ATOM 718 C CA . VAL A 1 96 ? -3.092 5.844 -14.312 1 49.5 96 VAL A CA 1
ATOM 719 C C . VAL A 1 96 ? -1.79 5.066 -14.508 1 49.5 96 VAL A C 1
ATOM 721 O O . VAL A 1 96 ? -1.112 5.23 -15.531 1 49.5 96 VAL A O 1
ATOM 724 N N . GLY A 1 97 ? -1.127 4.75 -13.453 1 58.5 97 GLY A N 1
ATOM 725 C CA . GLY A 1 97 ? -0.019 3.822 -13.617 1 58.5 97 GLY A CA 1
ATOM 726 C C . GLY A 1 97 ? 1.244 4.266 -12.906 1 58.5 97 GLY A C 1
ATOM 727 O O . GLY A 1 97 ? 2.271 3.588 -12.969 1 58.5 97 GLY A O 1
ATOM 728 N N . ASN A 1 98 ? 1.17 5.449 -12.266 1 72.44 98 ASN A N 1
ATOM 729 C CA . ASN A 1 98 ? 2.387 5.832 -11.555 1 72.44 98 ASN A CA 1
ATOM 730 C C . ASN A 1 98 ? 2.074 6.379 -10.164 1 72.44 98 ASN A C 1
ATOM 732 O O . ASN A 1 98 ? 2.291 7.562 -9.898 1 72.44 98 ASN A O 1
ATOM 736 N N . PRO A 1 99 ? 1.642 5.512 -9.219 1 83.94 99 PRO A N 1
ATOM 737 C CA . PRO A 1 99 ? 1.33 6.008 -7.871 1 83.94 99 PRO A CA 1
ATOM 738 C C . PRO A 1 99 ? 2.539 6.629 -7.176 1 83.94 99 PRO A C 1
ATOM 740 O O . PRO A 1 99 ? 3.648 6.102 -7.273 1 83.94 99 PRO A O 1
ATOM 743 N N . GLY A 1 100 ? 2.303 7.84 -6.629 1 86.25 100 GLY A N 1
ATOM 744 C CA . GLY A 1 100 ? 3.305 8.398 -5.734 1 86.25 100 GLY A CA 1
ATOM 745 C C . GLY A 1 100 ? 3.303 7.754 -4.359 1 86.25 100 GLY A C 1
ATOM 746 O O . GLY A 1 100 ? 2.342 7.082 -3.986 1 86.25 100 GLY A O 1
ATOM 747 N N . PHE A 1 101 ? 4.469 7.902 -3.707 1 90.19 101 PHE A N 1
ATOM 748 C CA . PHE A 1 101 ? 4.484 7.391 -2.344 1 90.19 101 PHE A CA 1
ATOM 749 C C . PHE A 1 101 ? 5.246 8.336 -1.419 1 90.19 101 PHE A C 1
ATOM 751 O O . PHE A 1 101 ? 6.008 9.18 -1.883 1 90.19 101 PHE A O 1
ATOM 758 N N . ALA A 1 102 ? 5 8.227 -0.16 1 90.94 102 ALA A N 1
ATOM 759 C CA . ALA A 1 102 ? 5.75 8.836 0.935 1 90.94 102 ALA A CA 1
ATOM 760 C C . ALA A 1 102 ? 5.938 7.855 2.086 1 90.94 102 ALA A C 1
ATOM 762 O O . ALA A 1 102 ? 5.051 7.047 2.373 1 90.94 102 ALA A O 1
ATOM 763 N N . VAL A 1 103 ? 7.074 7.965 2.725 1 91.88 103 VAL A N 1
ATOM 764 C CA . VAL A 1 103 ? 7.391 7.141 3.887 1 91.88 103 VAL A CA 1
ATOM 765 C C . VAL A 1 103 ? 7.555 8.023 5.121 1 91.88 103 VAL A C 1
ATOM 767 O O . VAL A 1 103 ? 8.344 8.969 5.113 1 91.88 103 VAL A O 1
ATOM 770 N N . PHE A 1 104 ? 6.77 7.684 6.109 1 89.25 104 PHE A N 1
ATOM 771 C CA . PHE A 1 104 ? 6.859 8.383 7.387 1 89.25 104 PHE A CA 1
ATOM 772 C C . PHE A 1 104 ? 7.289 7.43 8.492 1 89.25 104 PHE A C 1
ATOM 774 O O . PHE A 1 104 ? 6.469 6.688 9.039 1 89.25 104 PHE A O 1
ATOM 781 N N . PRO A 1 105 ? 8.57 7.547 8.891 1 89.75 105 PRO A N 1
ATOM 782 C CA . PRO A 1 105 ? 9.016 6.68 9.977 1 89.75 105 PRO A CA 1
ATOM 783 C C . PRO A 1 105 ? 8.336 7 11.305 1 89.75 105 PRO A C 1
ATOM 785 O O . PRO A 1 105 ? 7.773 8.086 11.469 1 89.75 105 PRO A O 1
ATOM 788 N N . ALA A 1 106 ? 8.398 6.027 12.164 1 85.44 106 ALA A N 1
ATOM 789 C CA . ALA A 1 106 ? 7.758 6.184 13.469 1 85.44 106 ALA A CA 1
ATOM 790 C C . ALA A 1 106 ? 8.18 7.492 14.133 1 85.44 106 ALA A C 1
ATOM 792 O O . ALA A 1 106 ? 9.367 7.828 14.156 1 85.44 106 ALA A O 1
ATOM 793 N N . ASN A 1 107 ? 7.156 8.258 14.562 1 82.81 107 ASN A N 1
ATOM 794 C CA . ASN A 1 107 ? 7.293 9.469 15.367 1 82.81 107 ASN A CA 1
ATOM 795 C C . ASN A 1 107 ? 7.812 10.633 14.531 1 82.81 107 ASN A C 1
ATOM 797 O O . ASN A 1 107 ? 8.203 11.672 15.078 1 82.81 107 ASN A O 1
ATOM 801 N N . HIS A 1 108 ? 7.887 10.469 13.273 1 83.94 108 HIS A N 1
ATOM 802 C CA . HIS A 1 108 ? 8.266 11.594 12.422 1 83.94 108 HIS A CA 1
ATOM 803 C C . HIS A 1 108 ? 7.066 12.492 12.133 1 83.94 108 HIS A C 1
ATOM 805 O O . HIS A 1 108 ? 6 12.008 11.75 1 83.94 108 HIS A O 1
ATOM 811 N N . LEU A 1 109 ? 7.285 13.703 12.352 1 81.62 109 LEU A N 1
ATOM 812 C CA . LEU A 1 109 ? 6.27 14.695 11.992 1 81.62 109 LEU A CA 1
ATOM 813 C C . LEU A 1 109 ? 6.02 14.695 10.492 1 81.62 109 LEU A C 1
ATOM 815 O O . LEU A 1 109 ? 6.965 14.641 9.695 1 81.62 109 LEU A O 1
ATOM 819 N N . HIS A 1 110 ? 4.727 14.719 10.031 1 85.19 110 HIS A N 1
ATOM 820 C CA . HIS A 1 110 ? 4.414 14.781 8.609 1 85.19 110 HIS A CA 1
ATOM 821 C C . HIS A 1 110 ? 3.051 15.422 8.375 1 85.19 110 HIS A C 1
ATOM 823 O O . HIS A 1 110 ? 2.229 15.492 9.289 1 85.19 110 HIS A O 1
ATOM 829 N N . VAL A 1 111 ? 2.904 15.93 7.195 1 83.12 111 VAL A N 1
ATOM 830 C CA . VAL A 1 111 ? 1.677 16.578 6.742 1 83.12 111 VAL A CA 1
ATOM 831 C C . VAL A 1 111 ? 1.358 16.141 5.312 1 83.12 111 VAL A C 1
ATOM 833 O O . VAL A 1 111 ? 2.266 15.914 4.508 1 83.12 111 VAL A O 1
ATOM 836 N N . THR A 1 112 ? 0.141 15.922 5.055 1 86.62 112 THR A N 1
ATOM 837 C CA . THR A 1 112 ? -0.343 15.633 3.711 1 86.62 112 THR A CA 1
ATOM 838 C C . THR A 1 112 ? -1.429 16.625 3.297 1 86.62 112 THR A C 1
ATOM 840 O O . THR A 1 112 ? -2.379 16.859 4.047 1 86.62 112 THR A O 1
ATOM 843 N N . GLN A 1 113 ? -1.33 17.188 2.107 1 86.31 113 GLN A N 1
ATOM 844 C CA . GLN A 1 113 ? -2.328 18.156 1.673 1 86.31 113 GLN A CA 1
ATOM 845 C C . GLN A 1 113 ? -2.693 17.953 0.205 1 86.31 113 GLN A C 1
ATOM 847 O O . GLN A 1 113 ? -1.838 17.609 -0.61 1 86.31 113 GLN A O 1
ATOM 852 N N . ASN A 1 114 ? -3.951 18.109 -0.104 1 87.44 114 ASN A N 1
ATOM 853 C CA . ASN A 1 114 ? -4.469 18.172 -1.466 1 87.44 114 ASN A CA 1
ATOM 854 C C . ASN A 1 114 ? -4.68 19.609 -1.919 1 87.44 114 ASN A C 1
ATOM 856 O O . ASN A 1 114 ? -5.668 20.25 -1.548 1 87.44 114 ASN A O 1
ATOM 860 N N . GLU A 1 115 ? -3.789 20.047 -2.756 1 80.5 115 GLU A N 1
ATOM 861 C CA . GLU A 1 115 ? -3.861 21.422 -3.24 1 80.5 115 GLU A CA 1
ATOM 862 C C . GLU A 1 115 ? -4.641 21.516 -4.551 1 80.5 115 GLU A C 1
ATOM 864 O O . GLU A 1 115 ? -4.734 22.578 -5.152 1 80.5 115 GLU A O 1
ATOM 869 N N . GLY A 1 116 ? -5.086 20.375 -4.961 1 81.25 116 GLY A N 1
ATOM 870 C CA . GLY A 1 116 ? -5.766 20.328 -6.246 1 81.25 116 GLY A CA 1
ATOM 871 C C . GLY A 1 116 ? -7.258 20.578 -6.141 1 81.25 116 GLY A C 1
ATOM 872 O O . GLY A 1 116 ? -7.77 20.875 -5.059 1 81.25 116 GLY A O 1
ATOM 873 N N . CYS A 1 117 ? -7.969 20.438 -7.387 1 82.88 117 CYS A N 1
ATOM 874 C CA . CYS A 1 117 ? -9.391 20.75 -7.473 1 82.88 117 CYS A CA 1
ATOM 875 C C . CYS A 1 117 ? -10.219 19.469 -7.523 1 82.88 117 CYS A C 1
ATOM 877 O O . CYS A 1 117 ? -11.453 19.516 -7.621 1 82.88 117 CYS A O 1
ATOM 879 N N . THR A 1 118 ? -9.539 18.391 -7.453 1 85.38 118 THR A N 1
ATOM 880 C CA . THR A 1 118 ? -10.227 17.094 -7.438 1 85.38 118 THR A CA 1
ATOM 881 C C . THR A 1 118 ? -9.82 16.281 -6.211 1 85.38 118 THR A C 1
ATOM 883 O O . THR A 1 118 ? -8.742 16.5 -5.648 1 85.38 118 THR A O 1
ATOM 886 N N . PRO A 1 119 ? -10.68 15.422 -5.785 1 88.12 119 PRO A N 1
ATOM 887 C CA . PRO A 1 119 ? -10.328 14.602 -4.621 1 88.12 119 PRO A CA 1
ATOM 888 C C . PRO A 1 119 ? -9.094 13.742 -4.855 1 88.12 119 PRO A C 1
ATOM 890 O O . PRO A 1 119 ? -8.805 13.367 -5.996 1 88.12 119 PRO A O 1
ATOM 893 N N . ALA A 1 120 ? -8.398 13.523 -3.809 1 88.44 120 ALA A N 1
ATOM 894 C CA . ALA A 1 120 ? -7.277 12.586 -3.826 1 88.44 120 ALA A CA 1
ATOM 895 C C . ALA A 1 120 ? -7.605 11.328 -3.02 1 88.44 120 ALA A C 1
ATOM 897 O O . ALA A 1 120 ? -8.422 11.375 -2.098 1 88.44 120 ALA A O 1
ATOM 898 N N . GLU A 1 121 ? -7.039 10.211 -3.467 1 89.88 121 GLU A N 1
ATOM 899 C CA . GLU A 1 121 ? -7.215 8.93 -2.801 1 89.88 121 GLU A CA 1
ATOM 900 C C . GLU A 1 121 ? -5.871 8.297 -2.441 1 89.88 121 GLU A C 1
ATOM 902 O O . GLU A 1 121 ? -4.98 8.211 -3.287 1 89.88 121 GLU A O 1
ATOM 907 N N . LEU A 1 122 ? -5.723 7.934 -1.166 1 90.81 122 LEU A N 1
ATOM 908 C CA . LEU A 1 122 ? -4.469 7.367 -0.677 1 90.81 122 LEU A CA 1
ATOM 909 C C . LEU A 1 122 ? -4.719 6.051 0.055 1 90.81 122 LEU A C 1
ATOM 911 O O . LEU A 1 122 ? -5.801 5.84 0.607 1 90.81 122 LEU A O 1
ATOM 915 N N . ILE A 1 123 ? -3.738 5.188 0.003 1 92.5 123 ILE A N 1
ATOM 916 C CA . ILE A 1 123 ? -3.662 4.004 0.856 1 92.5 123 ILE A CA 1
ATOM 917 C C . ILE A 1 123 ? -2.393 4.062 1.705 1 92.5 123 ILE A C 1
ATOM 919 O O . ILE A 1 123 ? -1.288 4.199 1.173 1 92.5 123 ILE A O 1
ATOM 923 N N . ALA A 1 124 ? -2.564 4.016 2.99 1 93.44 124 ALA A N 1
ATOM 924 C CA . ALA A 1 124 ? -1.421 4.043 3.9 1 93.44 124 ALA A CA 1
ATOM 925 C C . ALA A 1 124 ? -1.276 2.713 4.637 1 93.44 124 ALA A C 1
ATOM 927 O O . ALA A 1 124 ? -2.189 2.289 5.352 1 93.44 124 ALA A O 1
ATOM 928 N N . ALA A 1 125 ? -0.193 2.045 4.461 1 94.06 125 ALA A N 1
ATOM 929 C CA . ALA A 1 125 ? 0.141 0.843 5.219 1 94.06 125 ALA A CA 1
ATOM 930 C C . ALA A 1 125 ? 0.918 1.19 6.484 1 94.06 125 ALA A C 1
ATOM 932 O O . ALA A 1 125 ? 1.785 2.066 6.469 1 94.06 125 ALA A O 1
ATOM 933 N N . TYR A 1 126 ? 0.651 0.464 7.578 1 91.5 126 TYR A N 1
ATOM 934 C CA . TYR A 1 126 ? 1.247 0.796 8.867 1 91.5 126 TYR A CA 1
ATOM 935 C C . TYR A 1 126 ? 1.887 -0.43 9.508 1 91.5 126 TYR A C 1
ATOM 937 O O . TYR A 1 126 ? 1.441 -1.559 9.281 1 91.5 126 TYR A O 1
ATOM 945 N N . LEU A 1 127 ? 2.918 -0.129 10.242 1 86.62 127 LEU A N 1
ATOM 946 C CA . LEU A 1 127 ? 3.441 -1.049 11.242 1 86.62 127 LEU A CA 1
ATOM 947 C C . LEU A 1 127 ? 3.182 -0.523 12.648 1 86.62 127 LEU A C 1
ATOM 949 O O . LEU A 1 127 ? 3.404 0.657 12.93 1 86.62 127 LEU A O 1
ATOM 953 N N . PRO A 1 128 ? 2.602 -1.373 13.664 1 68.75 128 PRO A N 1
ATOM 954 C CA . PRO A 1 128 ? 2.18 -2.773 13.586 1 68.75 128 PRO A CA 1
ATOM 955 C C . PRO A 1 128 ? 0.717 -2.928 13.18 1 68.75 128 PRO A C 1
ATOM 957 O O . PRO A 1 128 ? 0.104 -1.973 12.695 1 68.75 128 PRO A O 1
ATOM 960 N N . ALA A 1 129 ? 0.074 -4.137 13.266 1 65.38 129 ALA A N 1
ATOM 961 C CA . ALA A 1 129 ? -1.242 -4.559 12.797 1 65.38 129 ALA A CA 1
ATOM 962 C C . ALA A 1 129 ? -2.354 -3.875 13.586 1 65.38 129 ALA A C 1
ATOM 964 O O . ALA A 1 129 ? -3.465 -3.695 13.086 1 65.38 129 ALA A O 1
ATOM 965 N N . ASN A 1 130 ? -2.205 -3.576 14.789 1 61.09 130 ASN A N 1
ATOM 966 C CA . ASN A 1 130 ? -3.367 -3.277 15.617 1 61.09 130 ASN A CA 1
ATOM 967 C C . ASN A 1 130 ? -3.367 -1.823 16.078 1 61.09 130 ASN A C 1
ATOM 969 O O . ASN A 1 130 ? -4.359 -1.343 16.625 1 61.09 130 ASN A O 1
ATOM 973 N N . THR A 1 131 ? -2.441 -1.177 15.828 1 56.22 131 THR A N 1
ATOM 974 C CA . THR A 1 131 ? -2.289 -0.032 16.719 1 56.22 131 THR A CA 1
ATOM 975 C C . THR A 1 131 ? -2.988 1.197 16.141 1 56.22 131 THR A C 1
ATOM 977 O O . THR A 1 131 ? -3.4 2.088 16.891 1 56.22 131 THR A O 1
ATOM 980 N N . ILE A 1 132 ? -3.357 1.05 14.898 1 59.69 132 ILE A N 1
ATOM 981 C CA . ILE A 1 132 ? -3.953 2.283 14.398 1 59.69 132 ILE A CA 1
ATOM 982 C C . ILE A 1 132 ? -5.352 2.457 14.984 1 59.69 132 ILE A C 1
ATOM 984 O O . ILE A 1 132 ? -5.797 3.582 15.219 1 59.69 132 ILE A O 1
ATOM 988 N N . SER A 1 133 ? -5.973 1.234 15.312 1 57.38 133 SER A N 1
ATOM 989 C CA . SER A 1 133 ? -7.297 1.291 15.93 1 57.38 133 SER A CA 1
ATOM 990 C C . SER A 1 133 ? -7.25 2.004 17.266 1 57.38 133 SER A C 1
ATOM 992 O O . SER A 1 133 ? -8.172 2.746 17.625 1 57.38 133 SER A O 1
ATOM 994 N N . SER A 1 134 ? -6.387 1.562 17.938 1 55.78 134 SER A N 1
ATOM 995 C CA . SER A 1 134 ? -6.277 2.186 19.25 1 55.78 134 SER A CA 1
ATOM 996 C C . SER A 1 134 ? -6.117 3.697 19.141 1 55.78 134 SER A C 1
ATOM 998 O O . SER A 1 134 ? -6.598 4.445 20 1 55.78 134 SER A O 1
ATOM 1000 N N . TYR A 1 135 ? -5.441 3.895 18.094 1 54.94 135 TYR A N 1
ATOM 1001 C CA . TYR A 1 135 ? -5.23 5.324 17.891 1 54.94 135 TYR A CA 1
ATOM 1002 C C . TYR A 1 135 ? -6.543 6.023 17.562 1 54.94 135 TYR A C 1
ATOM 1004 O O . TYR A 1 135 ? -6.871 7.055 18.156 1 54.94 135 TYR A O 1
ATOM 1012 N N . PHE A 1 136 ? -7.449 5.18 16.875 1 54.28 136 PHE A N 1
ATOM 1013 C CA . PHE A 1 136 ? -8.695 5.785 16.422 1 54.28 136 PHE A CA 1
ATOM 1014 C C . PHE A 1 136 ? -9.844 5.418 17.344 1 54.28 136 PHE A C 1
ATOM 1016 O O . PHE A 1 136 ? -10.867 6.105 17.375 1 54.28 136 PHE A O 1
ATOM 1023 N N . GLY A 1 137 ? -10.117 4.199 18.344 1 47.06 137 GLY A N 1
ATOM 1024 C CA . GLY A 1 137 ? -11.172 3.65 19.172 1 47.06 137 GLY A CA 1
ATOM 1025 C C . GLY A 1 137 ? -11.422 4.465 20.438 1 47.06 137 GLY A C 1
ATOM 1026 O O . GLY A 1 137 ? -12.148 4.027 21.328 1 47.06 137 GLY A O 1
ATOM 1027 N N . GLY A 1 138 ? -11 5.434 20.859 1 43.09 138 GLY A N 1
ATOM 1028 C CA . GLY A 1 138 ? -11.281 6.578 21.703 1 43.09 138 GLY A CA 1
ATOM 1029 C C . GLY A 1 138 ? -11.156 7.902 20.969 1 43.09 138 GLY A C 1
ATOM 1030 O O . GLY A 1 138 ? -10.211 8.656 21.203 1 43.09 138 GLY A O 1
ATOM 1031 N N . LYS A 1 139 ? -11.539 8.609 20.719 1 47.94 139 LYS A N 1
ATOM 1032 C CA . LYS A 1 139 ? -11.695 9.125 19.359 1 47.94 139 LYS A CA 1
ATOM 1033 C C . LYS A 1 139 ? -11.211 10.57 19.266 1 47.94 139 LYS A C 1
ATOM 1035 O O . LYS A 1 139 ? -11.68 11.438 20 1 47.94 139 LYS A O 1
ATOM 1040 N N . VAL A 1 140 ? -10.141 10.836 18.078 1 41.53 140 VAL A N 1
ATOM 1041 C CA . VAL A 1 140 ? -8.969 11.695 18.125 1 41.53 140 VAL A CA 1
ATOM 1042 C C . VAL A 1 140 ? -9.148 12.75 19.219 1 41.53 140 VAL A C 1
ATOM 1044 O O . VAL A 1 140 ? -10.055 13.586 19.125 1 41.53 140 VAL A O 1
ATOM 1047 N N . ASP A 1 141 ? -8.867 12.547 20.672 1 35.5 141 ASP A N 1
ATOM 1048 C CA . ASP A 1 141 ? -8.633 13.594 21.672 1 35.5 141 ASP A CA 1
ATOM 1049 C C . ASP A 1 141 ? -7.297 14.289 21.438 1 35.5 141 ASP A C 1
ATOM 1051 O O . ASP A 1 141 ? -6.246 13.641 21.438 1 35.5 141 ASP A O 1
ATOM 1055 N N . ASN A 1 142 ? -7.305 15.352 20.906 1 34.91 142 ASN A N 1
ATOM 1056 C CA . ASN A 1 142 ? -6.652 16.562 20.406 1 34.91 142 ASN A CA 1
ATOM 1057 C C . ASN A 1 142 ? -5.742 17.188 21.453 1 34.91 142 ASN A C 1
ATOM 1059 O O . ASN A 1 142 ? -5.234 18.297 21.266 1 34.91 142 ASN A O 1
ATOM 1063 N N . ASN A 1 143 ? -5.543 16.656 22.547 1 36.53 143 ASN A N 1
ATOM 1064 C CA . ASN A 1 143 ? -4.688 17.625 23.234 1 36.53 143 ASN A CA 1
ATOM 1065 C C . ASN A 1 143 ? -3.287 17.656 22.641 1 36.53 143 ASN A C 1
ATOM 1067 O O . ASN A 1 143 ? -2.887 18.672 22.047 1 36.53 143 ASN A O 1
ATOM 1071 N N . ALA A 1 144 ? -2.082 17.375 23.422 1 34.19 144 ALA A N 1
ATOM 1072 C CA . ALA A 1 144 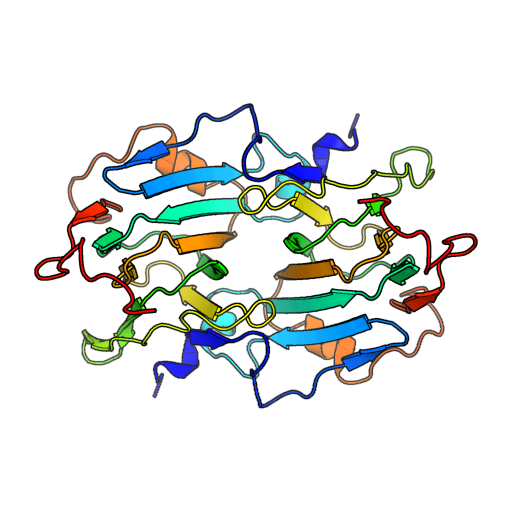? -0.74 17.812 23.031 1 34.19 144 ALA A CA 1
ATOM 1073 C C . ALA A 1 144 ? -0.243 17.031 21.812 1 34.19 144 ALA A C 1
ATOM 1075 O O . ALA A 1 144 ? 0.338 17.609 20.891 1 34.19 144 ALA A O 1
ATOM 1076 N N . LEU A 1 145 ? 0.464 15.953 21.812 1 34.53 145 LEU A N 1
ATOM 1077 C CA . LEU A 1 145 ? 1.508 15.312 21.016 1 34.53 145 LEU A CA 1
ATOM 1078 C C . LEU A 1 145 ? 0.943 14.773 19.703 1 34.53 145 LEU A C 1
ATOM 1080 O O . LEU A 1 145 ? 1.662 14.141 18.938 1 34.53 145 LEU A O 1
ATOM 1084 N N . TRP A 1 146 ? -0.22 14.188 19.453 1 42.06 146 TRP A N 1
ATOM 1085 C CA . TRP A 1 146 ? -0.786 14.328 18.125 1 42.06 146 TRP A CA 1
ATOM 1086 C C . TRP A 1 146 ? -1.037 15.797 17.781 1 42.06 146 TRP A C 1
ATOM 1088 O O . TRP A 1 146 ? -1.948 16.125 17.016 1 42.06 146 TRP A O 1
ATOM 1098 N N . LYS A 1 147 ? -0.649 16.906 18.203 1 37.88 147 LYS A N 1
ATOM 1099 C CA . LYS A 1 147 ? -1.445 17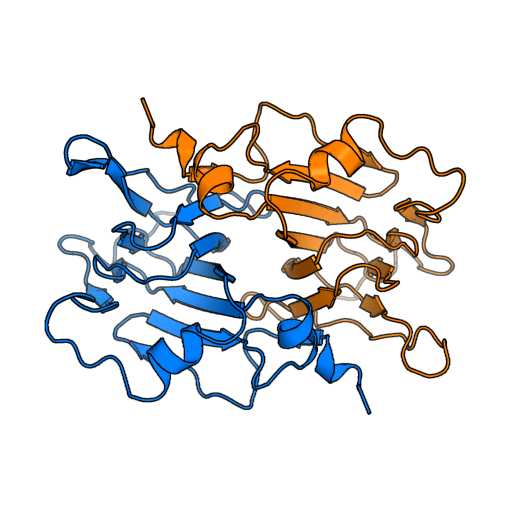.922 17.516 1 37.88 147 LYS A CA 1
ATOM 1100 C C . LYS A 1 147 ? -1.945 17.406 16.172 1 37.88 147 LYS A C 1
ATOM 1102 O O . LYS A 1 147 ? -1.148 17.109 15.273 1 37.88 147 LYS A O 1
ATOM 1107 N N . PRO A 1 148 ? -3.547 17.031 16.141 1 45.28 148 PRO A N 1
ATOM 1108 C CA . PRO A 1 148 ? -4.574 16.25 15.461 1 45.28 148 PRO A CA 1
ATOM 1109 C C . PRO A 1 148 ? -4.301 16.094 13.969 1 45.28 148 PRO A C 1
ATOM 1111 O O . PRO A 1 148 ? -3.73 17 13.344 1 45.28 148 PRO A O 1
ATOM 1114 N N . VAL A 1 149 ? -4.297 14.578 13.695 1 52.81 149 VAL A N 1
ATOM 1115 C CA . VAL A 1 149 ? -4.77 14.43 12.32 1 52.81 149 VAL A CA 1
ATOM 1116 C C . VAL A 1 149 ? -6.117 15.125 12.156 1 52.81 149 VAL A C 1
ATOM 1118 O O . VAL A 1 149 ? -7.086 14.789 12.852 1 52.81 149 VAL A O 1
ATOM 1121 N N . GLY A 1 150 ? -6.199 16.25 12.172 1 61.19 150 GLY A N 1
ATOM 1122 C CA . GLY A 1 150 ? -7.301 17.062 11.695 1 61.19 150 GLY A CA 1
ATOM 1123 C C . GLY A 1 150 ? -7.105 17.547 10.266 1 61.19 150 GLY A C 1
ATOM 1124 O O . GLY A 1 150 ? -6.09 17.25 9.641 1 61.19 150 GLY A O 1
ATOM 1125 N N . THR A 1 151 ? -8.258 17.672 9.844 1 68.25 151 THR A N 1
ATOM 1126 C CA . THR A 1 151 ? -8.188 18.297 8.523 1 68.25 151 THR A CA 1
ATOM 1127 C C . THR A 1 151 ? -8.516 19.797 8.617 1 68.25 151 THR A C 1
ATOM 1129 O O . THR A 1 151 ? -9.062 20.25 9.625 1 68.25 151 THR A O 1
ATOM 1132 N N . ALA A 1 152 ? -8 20.531 7.863 1 69.19 152 ALA A N 1
ATOM 1133 C CA . ALA A 1 152 ? -8.336 21.953 7.688 1 69.19 152 ALA A CA 1
ATOM 1134 C C . ALA A 1 152 ? -8.359 22.328 6.207 1 69.19 152 ALA A C 1
ATOM 1136 O O . ALA A 1 152 ? -7.754 21.641 5.379 1 69.19 152 ALA A O 1
ATOM 1137 N N . PRO A 1 153 ? -9.297 23.281 5.957 1 71.31 153 PRO A N 1
ATOM 1138 C CA . PRO A 1 153 ? -9.164 23.844 4.609 1 71.31 153 PRO A CA 1
ATOM 1139 C C . PRO A 1 153 ? -7.789 24.453 4.363 1 71.31 153 PRO A C 1
ATOM 1141 O O . PRO A 1 153 ? -7.195 25.047 5.273 1 71.31 153 PRO A O 1
ATOM 1144 N N . LEU A 1 154 ? -7.262 24.109 3.301 1 70.75 154 LEU A N 1
ATOM 1145 C CA . LEU A 1 154 ? -5.977 24.703 2.947 1 70.75 154 LEU A CA 1
ATOM 1146 C C . LEU A 1 154 ? -6.137 26.188 2.637 1 70.75 154 LEU A C 1
ATOM 1148 O O . LEU A 1 154 ? -6.938 26.578 1.78 1 70.75 154 LEU A O 1
ATOM 1152 N N . ALA A 1 155 ? -5.5 26.938 3.348 1 61.12 155 ALA A N 1
ATOM 1153 C CA . ALA A 1 155 ? -5.574 28.375 3.18 1 61.12 155 ALA A CA 1
ATOM 1154 C C . ALA A 1 155 ? -5.133 28.797 1.778 1 61.12 155 ALA A C 1
ATOM 1156 O O . ALA A 1 155 ? -4.129 28.297 1.266 1 61.12 155 ALA A O 1
ATOM 1157 N N . GLY A 1 156 ? -5.949 29.562 1.171 1 60.44 156 GLY A N 1
ATOM 1158 C CA . GLY A 1 156 ? -5.566 30.109 -0.12 1 60.44 156 GLY A CA 1
ATOM 1159 C C . GLY A 1 156 ? -5.969 29.234 -1.286 1 60.44 156 GLY A C 1
ATOM 1160 O O . GLY A 1 156 ? -5.785 29.609 -2.447 1 60.44 156 GLY A O 1
ATOM 1161 N N . CYS A 1 157 ? -6.145 27.969 -0.908 1 60.56 157 CYS A N 1
ATOM 1162 C CA . CYS A 1 157 ? -6.559 27.078 -1.99 1 60.56 157 CYS A CA 1
ATOM 1163 C C . CYS A 1 157 ? -7.961 27.422 -2.475 1 60.56 157 CYS A C 1
ATOM 1165 O O . CYS A 1 157 ? -8.891 27.531 -1.673 1 60.56 157 CYS A O 1
ATOM 1167 N N . LYS A 1 158 ? -7.961 28.234 -3.672 1 51.53 158 LYS A N 1
ATOM 1168 C CA . LYS A 1 158 ? -9.266 28.5 -4.266 1 51.53 158 LYS A CA 1
ATOM 1169 C C . LYS A 1 158 ? -9.969 27.203 -4.672 1 51.53 158 LYS A C 1
ATOM 1171 O O . LYS A 1 158 ? -9.414 26.406 -5.434 1 51.53 158 LYS A O 1
ATOM 1176 N N . ARG A 1 159 ? -10.641 26.594 -3.783 1 50.38 159 ARG A N 1
ATOM 1177 C CA . ARG A 1 159 ? -11.406 25.391 -4.031 1 50.38 159 ARG A CA 1
ATOM 1178 C C . ARG A 1 159 ? -11.875 25.328 -5.48 1 50.38 159 ARG A C 1
ATOM 1180 O O . ARG A 1 159 ? -11.969 24.234 -6.062 1 50.38 159 ARG A O 1
ATOM 1187 N N . ASN A 1 160 ? -12.391 26.422 -6.004 1 40.62 160 ASN A N 1
ATOM 1188 C CA . ASN A 1 160 ? -13.008 26.516 -7.324 1 40.62 160 ASN A CA 1
ATOM 1189 C C . ASN A 1 160 ? -11.961 26.672 -8.422 1 40.62 160 ASN A C 1
ATOM 1191 O O . ASN A 1 160 ? -12.219 27.297 -9.453 1 40.62 160 ASN A O 1
ATOM 1195 N N . ARG A 1 161 ? -10.773 26.578 -8.242 1 39.22 161 ARG A N 1
ATOM 1196 C CA . ARG A 1 161 ? -9.93 26.703 -9.422 1 39.22 161 ARG A CA 1
ATOM 1197 C C . ARG A 1 161 ? -10.219 25.578 -10.414 1 39.22 161 ARG A C 1
ATOM 1199 O O . ARG A 1 161 ? -10.125 24.406 -10.078 1 39.22 161 ARG A O 1
ATOM 1206 N N . ARG A 1 162 ? -11.102 25.781 -11.328 1 32.62 162 ARG A N 1
ATOM 1207 C CA . ARG A 1 162 ? -11.508 24.984 -12.477 1 32.62 162 ARG A CA 1
ATOM 1208 C C . ARG A 1 162 ? -10.289 24.406 -13.203 1 32.62 162 ARG A C 1
ATOM 1210 O O . ARG A 1 162 ? -9.344 25.141 -13.508 1 32.62 162 ARG A O 1
ATOM 1217 N N . MET A 1 163 ? -9.852 23.297 -13.055 1 31.88 163 MET A N 1
ATOM 1218 C CA . MET A 1 163 ? -8.984 22.797 -14.125 1 31.88 163 MET A CA 1
ATOM 1219 C C . MET A 1 163 ? -9.438 23.344 -15.477 1 31.88 163 MET A C 1
ATOM 1221 O O . MET A 1 163 ? -10.594 23.172 -15.859 1 31.88 163 MET A O 1
ATOM 1225 N N . ALA A 1 164 ? -9.031 24.547 -15.922 1 21.69 164 ALA A N 1
ATOM 1226 C CA . ALA A 1 164 ? -9.312 24.781 -17.344 1 21.69 164 ALA A CA 1
ATOM 1227 C C . ALA A 1 164 ? -9.109 23.5 -18.156 1 21.69 164 ALA A C 1
ATOM 1229 O O . ALA A 1 164 ? -8.133 22.781 -17.953 1 21.69 164 ALA A O 1
ATOM 1230 N N . ALA A 1 165 ? -10.242 23 -18.875 1 21.81 165 ALA A N 1
ATOM 1231 C CA . ALA A 1 165 ? -10.156 22.062 -20 1 21.81 165 ALA A CA 1
ATOM 1232 C C . ALA A 1 165 ? -9.055 22.469 -20.969 1 21.81 165 ALA A C 1
ATOM 1234 O O . ALA A 1 165 ? -8.844 23.656 -21.219 1 21.81 165 ALA A O 1
ATOM 1235 N N . MET B 1 1 ? 22.922 13.406 4.004 1 47.44 1 MET B N 1
ATOM 1236 C CA . MET B 1 1 ? 21.828 14.328 4.273 1 47.44 1 MET B CA 1
ATOM 1237 C C . MET B 1 1 ? 20.531 13.836 3.627 1 47.44 1 MET B C 1
ATOM 1239 O O . MET B 1 1 ? 20.547 13.297 2.518 1 47.44 1 MET B O 1
ATOM 1243 N N . THR B 1 2 ? 19.5 13.633 4.469 1 64.94 2 THR B N 1
ATOM 1244 C CA . THR B 1 2 ? 18.25 13.117 3.934 1 64.94 2 THR B CA 1
ATOM 1245 C C . THR B 1 2 ? 17.531 14.18 3.1 1 64.94 2 THR B C 1
ATOM 1247 O O . THR B 1 2 ? 17.562 15.359 3.443 1 64.94 2 THR B O 1
ATOM 1250 N N . CYS B 1 3 ? 17.547 14.055 1.874 1 72.94 3 CYS B N 1
ATOM 1251 C CA . CYS B 1 3 ? 16.75 14.891 0.983 1 72.94 3 CYS B CA 1
ATOM 1252 C C . CYS B 1 3 ? 15.359 14.305 0.782 1 72.94 3 CYS B C 1
ATOM 1254 O O . CYS B 1 3 ? 15.078 13.195 1.233 1 72.94 3 CYS B O 1
ATOM 1256 N N . PRO B 1 4 ? 14.438 15.172 0.3 1 74.12 4 PRO B N 1
ATOM 1257 C CA . PRO B 1 4 ? 13.062 14.703 0.129 1 74.12 4 PRO B CA 1
ATOM 1258 C C . PRO B 1 4 ? 12.984 13.336 -0.56 1 74.12 4 PRO B C 1
ATOM 1260 O O . PRO B 1 4 ? 12.141 12.516 -0.209 1 74.12 4 PRO B O 1
ATOM 1263 N N . ALA B 1 5 ? 13.93 13.117 -1.439 1 77.56 5 ALA B N 1
ATOM 1264 C CA . ALA B 1 5 ? 13.922 11.859 -2.184 1 77.56 5 ALA B CA 1
ATOM 1265 C C . ALA B 1 5 ? 14.211 10.672 -1.263 1 77.56 5 ALA B C 1
ATOM 1267 O O . ALA B 1 5 ? 14 9.516 -1.644 1 77.56 5 ALA B O 1
ATOM 1268 N N . SER B 1 6 ? 14.594 10.984 -0.073 1 83.81 6 SER B N 1
ATOM 1269 C CA . SER B 1 6 ? 14.844 9.938 0.91 1 83.81 6 SER B CA 1
ATOM 1270 C C . SER B 1 6 ? 13.539 9.375 1.47 1 83.81 6 SER B C 1
ATOM 1272 O O . SER B 1 6 ? 13.531 8.312 2.1 1 83.81 6 SER B O 1
ATOM 1274 N N . PHE B 1 7 ? 12.398 10.133 1.2 1 87 7 PHE B N 1
ATOM 1275 C CA . PHE B 1 7 ? 11.172 9.727 1.873 1 87 7 PHE B CA 1
ATOM 1276 C C . PHE B 1 7 ? 10 9.711 0.899 1 87 7 PHE B C 1
ATOM 1278 O O . PHE B 1 7 ? 8.914 9.227 1.232 1 87 7 PHE B O 1
ATOM 1285 N N . ILE B 1 8 ? 10.25 10.273 -0.265 1 85.31 8 ILE B N 1
ATOM 1286 C CA . ILE B 1 8 ? 9.156 10.391 -1.216 1 85.31 8 ILE B CA 1
ATOM 1287 C C . ILE B 1 8 ? 9.617 9.953 -2.604 1 85.31 8 ILE B C 1
ATOM 1289 O O . ILE B 1 8 ? 10.812 10.047 -2.92 1 85.31 8 ILE B O 1
ATOM 1293 N N . GLY B 1 9 ? 8.641 9.5 -3.391 1 83.5 9 GLY B N 1
ATOM 1294 C CA . GLY B 1 9 ? 8.922 9.125 -4.766 1 83.5 9 GLY B CA 1
ATOM 1295 C C . GLY B 1 9 ? 7.707 8.609 -5.508 1 83.5 9 GLY B C 1
ATOM 1296 O O . GLY B 1 9 ? 6.57 8.898 -5.121 1 83.5 9 GLY B O 1
ATOM 1297 N N . ASP B 1 10 ? 7.969 8.023 -6.648 1 83.88 10 ASP B N 1
ATOM 1298 C CA . ASP B 1 10 ? 6.934 7.387 -7.457 1 83.88 10 ASP B CA 1
ATOM 1299 C C . ASP B 1 10 ? 7.297 5.941 -7.777 1 83.88 10 ASP B C 1
ATOM 1301 O O . ASP B 1 10 ? 8.469 5.621 -7.98 1 83.88 10 ASP B O 1
ATOM 1305 N N . LEU B 1 11 ? 6.238 5.117 -7.793 1 81.5 11 LEU B N 1
ATOM 1306 C CA . LEU B 1 11 ? 6.48 3.684 -7.922 1 81.5 11 LEU B CA 1
ATOM 1307 C C . LEU B 1 11 ? 6.949 3.336 -9.328 1 81.5 11 LEU B C 1
ATOM 1309 O O . LEU B 1 11 ? 7.535 2.273 -9.547 1 81.5 11 LEU B O 1
ATOM 1313 N N . SER B 1 12 ? 6.672 4.152 -10.328 1 69.5 12 SER B N 1
ATOM 1314 C CA . SER B 1 12 ? 7.07 3.846 -11.695 1 69.5 12 SER B CA 1
ATOM 1315 C C . SER B 1 12 ? 8.469 4.375 -11.992 1 69.5 12 SER B C 1
ATOM 1317 O O . SER B 1 12 ? 9.125 3.922 -12.938 1 69.5 12 SER B O 1
ATOM 1319 N N . ASN B 1 13 ? 8.898 5.363 -11.289 1 60.62 13 ASN B N 1
ATOM 1320 C CA . ASN B 1 13 ? 10.148 6.004 -11.672 1 60.62 13 ASN B CA 1
ATOM 1321 C C . ASN B 1 13 ? 11.234 5.785 -10.625 1 60.62 13 ASN B C 1
ATOM 1323 O O . ASN B 1 13 ? 12.234 6.512 -10.594 1 60.62 13 ASN B O 1
ATOM 1327 N N . THR B 1 14 ? 10.914 4.867 -9.75 1 57.62 14 THR B N 1
ATOM 1328 C CA . THR B 1 14 ? 12.039 4.75 -8.836 1 57.62 14 THR B CA 1
ATOM 1329 C C . THR B 1 14 ? 13.273 4.227 -9.555 1 57.62 14 THR B C 1
ATOM 1331 O O . THR B 1 14 ? 13.297 3.078 -10.008 1 57.62 14 THR B O 1
ATOM 1334 N N . THR B 1 15 ? 13.953 5.152 -10.242 1 54.12 15 THR B N 1
ATOM 1335 C CA . THR B 1 15 ? 14.953 5.098 -11.297 1 54.12 15 THR B CA 1
ATOM 1336 C C . THR B 1 15 ? 16.109 4.188 -10.906 1 54.12 15 THR B C 1
ATOM 1338 O O . THR B 1 15 ? 16.844 3.686 -11.766 1 54.12 15 THR B O 1
ATOM 1341 N N . ALA B 1 16 ? 16.266 3.789 -9.688 1 61.34 16 ALA B N 1
ATOM 1342 C CA . ALA B 1 16 ? 17.578 3.166 -9.586 1 61.34 16 ALA B CA 1
ATOM 1343 C C . ALA B 1 16 ? 17.5 1.666 -9.852 1 61.34 16 ALA B C 1
ATOM 1345 O O . ALA B 1 16 ? 18.484 1.045 -10.25 1 61.34 16 ALA B O 1
ATOM 1346 N N . ILE B 1 17 ? 16.406 1.073 -9.742 1 68.88 17 ILE B N 1
ATOM 1347 C CA . ILE B 1 17 ? 16.281 -0.358 -10 1 68.88 17 ILE B CA 1
ATOM 1348 C C . ILE B 1 17 ? 15.344 -0.595 -11.18 1 68.88 17 ILE B C 1
ATOM 1350 O O . ILE B 1 17 ? 14.172 -0.2 -11.141 1 68.88 17 ILE B O 1
ATOM 1354 N N . PRO B 1 18 ? 15.906 -1.091 -12.289 1 77.25 18 PRO B N 1
ATOM 1355 C CA . PRO B 1 18 ? 15.023 -1.387 -13.422 1 77.25 18 PRO B CA 1
ATOM 1356 C C . PRO B 1 18 ? 13.875 -2.322 -13.047 1 77.25 18 PRO B C 1
ATOM 1358 O O . PRO B 1 18 ? 14.039 -3.188 -12.18 1 77.25 18 PRO B O 1
ATOM 1361 N N . PRO B 1 19 ? 12.797 -2.125 -13.695 1 81.12 19 PRO B N 1
ATOM 1362 C CA . PRO B 1 19 ? 11.688 -3.051 -13.445 1 81.12 19 PRO B CA 1
ATOM 1363 C C . PRO B 1 19 ? 12.031 -4.492 -13.82 1 81.12 19 PRO B C 1
ATOM 1365 O O . PRO B 1 19 ? 12.836 -4.723 -14.719 1 81.12 19 PRO B O 1
ATOM 1368 N N . ILE B 1 20 ? 11.445 -5.379 -13.141 1 80.75 20 ILE B N 1
ATOM 1369 C CA . ILE B 1 20 ? 11.484 -6.789 -13.516 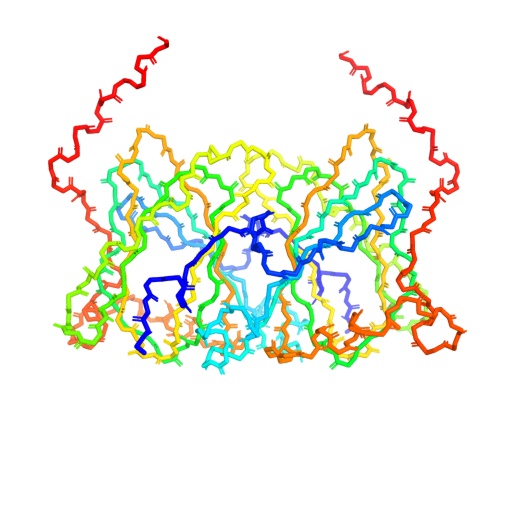1 80.75 20 ILE B CA 1
ATOM 1370 C C . ILE B 1 20 ? 10.375 -7.09 -14.523 1 80.75 20 ILE B C 1
ATOM 1372 O O . ILE B 1 20 ? 9.195 -6.91 -14.219 1 80.75 20 ILE B O 1
ATOM 1376 N N . GLU B 1 21 ? 10.852 -7.547 -15.695 1 83.31 21 GLU B N 1
ATOM 1377 C CA . GLU B 1 21 ? 9.891 -7.871 -16.734 1 83.31 21 GLU B CA 1
ATOM 1378 C C . GLU B 1 21 ? 9.625 -9.375 -16.797 1 83.31 21 GLU B C 1
ATOM 1380 O O . GLU B 1 21 ? 10.555 -10.164 -16.969 1 83.31 21 GLU B O 1
ATOM 1385 N N . LEU B 1 22 ? 8.344 -9.719 -16.578 1 81.25 22 LEU B N 1
ATOM 1386 C CA . LEU B 1 22 ? 7.859 -11.078 -16.766 1 81.25 22 LEU B CA 1
ATOM 1387 C C . LEU B 1 22 ? 6.891 -11.156 -17.938 1 81.25 22 LEU B C 1
ATOM 1389 O O . LEU B 1 22 ? 6.461 -10.133 -18.469 1 81.25 22 LEU B O 1
ATOM 1393 N N . ASP B 1 23 ? 6.68 -12.352 -18.391 1 82.19 23 ASP B N 1
ATOM 1394 C CA . ASP B 1 23 ? 5.668 -12.508 -19.438 1 82.19 23 ASP B CA 1
ATOM 1395 C C . ASP B 1 23 ? 4.289 -12.086 -18.922 1 82.19 23 ASP B C 1
ATOM 1397 O O . ASP B 1 23 ? 3.693 -12.773 -18.094 1 82.19 23 ASP B O 1
ATOM 1401 N N . GLY B 1 24 ? 3.859 -10.961 -19.297 1 86.31 24 GLY B N 1
ATOM 1402 C CA . GLY B 1 24 ? 2.531 -10.5 -18.922 1 86.31 24 GLY B CA 1
ATOM 1403 C C . GLY B 1 24 ? 2.512 -9.727 -17.625 1 86.31 24 GLY B C 1
ATOM 1404 O O . GLY B 1 24 ? 1.443 -9.438 -17.078 1 86.31 24 GLY B O 1
ATOM 1405 N N . ALA B 1 25 ? 3.674 -9.5 -17.047 1 87.31 25 ALA B N 1
ATOM 1406 C CA . ALA B 1 25 ? 3.693 -8.734 -15.812 1 87.31 25 ALA B CA 1
ATOM 1407 C C . ALA B 1 25 ? 4.957 -7.883 -15.711 1 87.31 25 ALA B C 1
ATOM 1409 O O . ALA B 1 25 ? 6.012 -8.266 -16.234 1 87.31 25 ALA B O 1
ATOM 1410 N N . THR B 1 26 ? 4.844 -6.75 -15.148 1 87.25 26 THR B N 1
ATOM 1411 C CA . THR B 1 26 ? 5.969 -5.891 -14.797 1 87.25 26 THR B CA 1
ATOM 1412 C C . THR B 1 26 ? 5.988 -5.605 -13.297 1 87.25 26 THR B C 1
ATOM 1414 O O . THR B 1 26 ? 4.969 -5.234 -12.719 1 87.25 26 THR B O 1
ATOM 1417 N N . LEU B 1 27 ? 7.141 -5.82 -12.648 1 86.38 27 LEU B N 1
ATOM 1418 C CA . LEU B 1 27 ? 7.316 -5.574 -11.219 1 86.38 27 LEU B CA 1
ATOM 1419 C C . LEU B 1 27 ? 8.352 -4.48 -10.984 1 86.38 27 LEU B C 1
ATOM 1421 O O . LEU B 1 27 ? 9.461 -4.539 -11.516 1 86.38 27 LEU B O 1
ATOM 1425 N N . ARG B 1 28 ? 8.008 -3.49 -10.258 1 86.69 28 ARG B N 1
ATOM 1426 C CA . ARG B 1 28 ? 8.922 -2.422 -9.859 1 86.69 28 ARG B CA 1
ATOM 1427 C C . ARG B 1 28 ? 9.133 -2.408 -8.352 1 86.69 28 ARG B C 1
ATOM 1429 O O . ARG B 1 28 ? 8.18 -2.211 -7.59 1 86.69 28 ARG B O 1
ATOM 1436 N N . LEU B 1 29 ? 10.375 -2.547 -7.988 1 85.62 29 LEU B N 1
ATOM 1437 C CA . LEU B 1 29 ? 10.711 -2.639 -6.57 1 85.62 29 LEU B CA 1
ATOM 1438 C C . LEU B 1 29 ? 11.008 -1.258 -5.992 1 85.62 29 LEU B C 1
ATOM 1440 O O . LEU B 1 29 ? 11.664 -0.437 -6.637 1 85.62 29 LEU B O 1
ATOM 1444 N N . VAL B 1 30 ? 10.523 -1.043 -4.812 1 87.44 30 VAL B N 1
ATOM 1445 C CA . VAL B 1 30 ? 10.891 0.11 -3.996 1 87.44 30 VAL B CA 1
ATOM 1446 C C . VAL B 1 30 ? 11.398 -0.36 -2.635 1 87.44 30 VAL B C 1
ATOM 1448 O O . VAL B 1 30 ? 10.625 -0.862 -1.815 1 87.44 30 VAL B O 1
ATOM 1451 N N . THR B 1 31 ? 12.68 -0.208 -2.383 1 87.38 31 THR B N 1
ATOM 1452 C CA . THR B 1 31 ? 13.297 -0.75 -1.177 1 87.38 31 THR B CA 1
ATOM 1453 C C . THR B 1 31 ? 14.172 0.299 -0.5 1 87.38 31 THR B C 1
ATOM 1455 O O . THR B 1 31 ? 14.336 1.408 -1.014 1 87.38 31 THR B O 1
ATOM 1458 N N . ALA B 1 32 ? 14.773 -0.148 0.565 1 86.62 32 ALA B N 1
ATOM 1459 C CA . ALA B 1 32 ? 15.633 0.727 1.356 1 86.62 32 ALA B CA 1
ATOM 1460 C C . ALA B 1 32 ? 16.922 1.043 0.612 1 86.62 32 ALA B C 1
ATOM 1462 O O . ALA B 1 32 ? 17.656 1.967 0.984 1 86.62 32 ALA B O 1
ATOM 1463 N N . ASN B 1 33 ? 17.156 0.308 -0.381 1 82.56 33 ASN B N 1
ATOM 1464 C CA . ASN B 1 33 ? 18.344 0.583 -1.173 1 82.56 33 ASN B CA 1
ATOM 1465 C C . ASN B 1 33 ? 18.219 1.903 -1.931 1 82.56 33 ASN B C 1
ATOM 1467 O O . ASN B 1 33 ? 19.219 2.58 -2.17 1 82.56 33 ASN B O 1
ATOM 1471 N N . GLU B 1 34 ? 17.016 2.307 -2.277 1 82.25 34 GLU B N 1
ATOM 1472 C CA . GLU B 1 34 ? 16.812 3.514 -3.068 1 82.25 34 GLU B CA 1
ATOM 1473 C C . GLU B 1 34 ? 16.156 4.613 -2.234 1 82.25 34 GLU B C 1
ATOM 1475 O O . GLU B 1 34 ? 16.328 5.801 -2.52 1 82.25 34 GLU B O 1
ATOM 1480 N N . VAL B 1 35 ? 15.422 4.164 -1.27 1 85.56 35 VAL B N 1
ATOM 1481 C CA . VAL B 1 35 ? 14.672 5.098 -0.439 1 85.56 35 VAL B CA 1
ATOM 1482 C C . VAL B 1 35 ? 15.062 4.922 1.026 1 85.56 35 VAL B C 1
ATOM 1484 O O . VAL B 1 35 ? 14.602 3.982 1.687 1 85.56 35 VAL B O 1
ATOM 1487 N N . TYR B 1 36 ? 15.797 5.852 1.548 1 86.31 36 TYR B N 1
ATOM 1488 C CA . TYR B 1 36 ? 16.359 5.75 2.891 1 86.31 36 TYR B CA 1
ATOM 1489 C C . TYR B 1 36 ? 15.25 5.57 3.928 1 86.31 36 TYR B C 1
ATOM 1491 O O . TYR B 1 36 ? 15.391 4.777 4.859 1 86.31 36 TYR B O 1
ATOM 1499 N N . GLY B 1 37 ? 14.156 6.246 3.854 1 88.38 37 GLY B N 1
ATOM 1500 C CA . GLY B 1 37 ? 13.055 6.191 4.805 1 88.38 37 GLY B CA 1
ATOM 1501 C C . GLY B 1 37 ? 12.508 4.793 5.004 1 88.38 37 GLY B C 1
ATOM 1502 O O . GLY B 1 37 ? 11.961 4.48 6.066 1 88.38 37 GLY B O 1
ATOM 1503 N N . LEU B 1 38 ? 12.68 3.975 4.031 1 90.25 38 LEU B N 1
ATOM 1504 C CA . LEU B 1 38 ? 12.141 2.623 4.121 1 90.25 38 LEU B CA 1
ATOM 1505 C C . LEU B 1 38 ? 12.977 1.768 5.07 1 90.25 38 LEU B C 1
ATOM 1507 O O . LEU B 1 38 ? 12.461 0.815 5.664 1 90.25 38 LEU B O 1
ATOM 1511 N N . SER B 1 39 ? 14.289 2.098 5.199 1 89.31 39 SER B N 1
ATOM 1512 C CA . SER B 1 39 ? 15.102 1.411 6.203 1 89.31 39 SER B CA 1
ATOM 1513 C C . SER B 1 39 ? 14.633 1.744 7.613 1 89.31 39 SER B C 1
ATOM 1515 O O . SER B 1 39 ? 14.695 0.901 8.508 1 89.31 39 SER B O 1
ATOM 1517 N N . LEU B 1 40 ? 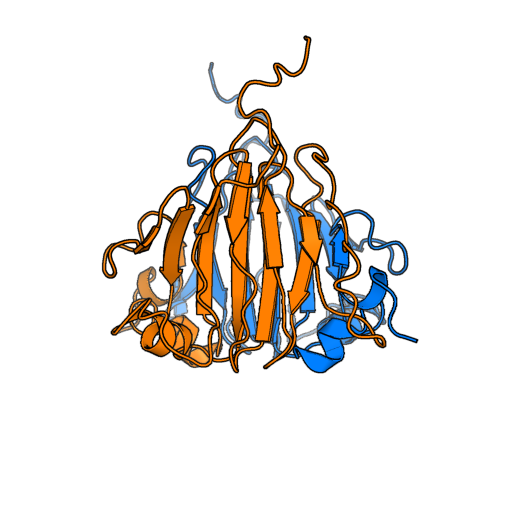14.109 2.898 7.801 1 89.5 40 LEU B N 1
ATOM 1518 C CA . LEU B 1 40 ? 13.609 3.334 9.102 1 89.5 40 LEU B CA 1
ATOM 1519 C C . LEU B 1 40 ? 12.211 2.781 9.352 1 89.5 40 LEU B C 1
ATOM 1521 O O . LEU B 1 40 ? 11.898 2.363 10.469 1 89.5 40 LEU B O 1
ATOM 1525 N N . ALA B 1 41 ? 11.414 2.807 8.297 1 91.12 41 ALA B N 1
ATOM 1526 C CA . ALA B 1 41 ? 10.016 2.393 8.438 1 91.12 41 ALA B CA 1
ATOM 1527 C C . ALA B 1 41 ? 9.898 0.873 8.492 1 91.12 41 ALA B C 1
ATOM 1529 O O . ALA B 1 41 ? 8.891 0.34 8.961 1 91.12 41 ALA B O 1
ATOM 1530 N N . GLY B 1 42 ? 10.891 0.173 7.895 1 91.19 42 GLY B N 1
ATOM 1531 C CA . GLY B 1 42 ? 10.898 -1.28 7.938 1 91.19 42 GLY B CA 1
ATOM 1532 C C . GLY B 1 42 ? 9.977 -1.915 6.914 1 91.19 42 GLY B C 1
ATOM 1533 O O . GLY B 1 42 ? 9.398 -2.973 7.168 1 91.19 42 GLY B O 1
ATOM 1534 N N . MET B 1 43 ? 9.75 -1.238 5.809 1 92.88 43 MET B N 1
ATOM 1535 C CA . MET B 1 43 ? 8.852 -1.757 4.777 1 92.88 43 MET B CA 1
ATOM 1536 C C . MET B 1 43 ? 9.492 -1.647 3.396 1 92.88 43 MET B C 1
ATOM 1538 O O . MET B 1 43 ? 10.484 -0.941 3.219 1 92.88 43 MET B O 1
ATOM 1542 N N . SER B 1 44 ? 9.062 -2.361 2.482 1 90.56 44 SER B N 1
ATOM 1543 C CA . SER B 1 44 ? 9.328 -2.277 1.049 1 90.56 44 SER B CA 1
ATOM 1544 C C . SER B 1 44 ? 8.047 -2.469 0.239 1 90.56 44 SER B C 1
ATOM 1546 O O . SER B 1 44 ? 6.984 -2.744 0.8 1 90.56 44 SER B O 1
ATOM 1548 N N . ALA B 1 45 ? 8.148 -2.242 -1.034 1 91.44 45 ALA B N 1
ATOM 1549 C CA . ALA B 1 45 ? 6.93 -2.396 -1.829 1 91.44 45 ALA B CA 1
ATOM 1550 C C . ALA B 1 45 ? 7.258 -2.838 -3.252 1 91.44 45 ALA B C 1
ATOM 1552 O O . ALA B 1 45 ? 8.391 -2.662 -3.719 1 91.44 45 ALA B O 1
ATOM 1553 N N . LEU B 1 46 ? 6.242 -3.398 -3.904 1 89.94 46 LEU B N 1
ATOM 1554 C CA . LEU B 1 46 ? 6.234 -3.701 -5.332 1 89.94 46 LEU B CA 1
ATOM 1555 C C . LEU B 1 46 ? 5.043 -3.043 -6.023 1 89.94 46 LEU B C 1
ATOM 1557 O O . LEU B 1 46 ? 3.92 -3.1 -5.516 1 89.94 46 LEU B O 1
ATOM 1561 N N . HIS B 1 47 ? 5.359 -2.367 -7.031 1 89.94 47 HIS B N 1
ATOM 1562 C CA . HIS B 1 47 ? 4.316 -2.025 -7.996 1 89.94 47 HIS B CA 1
ATOM 1563 C C . HIS B 1 47 ? 4.203 -3.088 -9.086 1 89.94 47 HIS B C 1
ATOM 1565 O O . HIS B 1 47 ? 5.195 -3.438 -9.727 1 89.94 47 HIS B O 1
ATOM 1571 N N . ILE B 1 48 ? 3.004 -3.588 -9.289 1 89.19 48 ILE B N 1
ATOM 1572 C CA . ILE B 1 48 ? 2.797 -4.707 -10.203 1 89.19 48 ILE B CA 1
ATOM 1573 C C . ILE B 1 48 ? 1.765 -4.328 -11.266 1 89.19 48 ILE B C 1
ATOM 1575 O O . ILE B 1 48 ? 0.655 -3.904 -10.93 1 89.19 48 ILE B O 1
ATOM 1579 N N . THR B 1 49 ? 2.182 -4.434 -12.461 1 90.06 49 THR B N 1
ATOM 1580 C CA . THR B 1 49 ? 1.209 -4.426 -13.547 1 90.06 49 THR B CA 1
ATOM 1581 C C . THR B 1 49 ? 1.037 -5.824 -14.133 1 90.06 49 THR B C 1
ATOM 1583 O O . THR B 1 49 ? 2.021 -6.512 -14.414 1 90.06 49 THR B O 1
ATOM 1586 N N . LEU B 1 50 ? -0.168 -6.219 -14.219 1 89.12 50 LEU B N 1
ATOM 1587 C CA . LEU B 1 50 ? -0.521 -7.559 -14.68 1 89.12 50 LEU B CA 1
ATOM 1588 C C . LEU B 1 50 ? -1.412 -7.496 -15.914 1 89.12 50 LEU B C 1
ATOM 1590 O O . LEU B 1 50 ? -2.506 -6.926 -15.867 1 89.12 50 LEU B O 1
ATOM 1594 N N . ASP B 1 51 ? -0.94 -8.102 -17 1 90.5 51 ASP B N 1
ATOM 1595 C CA . ASP B 1 51 ? -1.692 -8.102 -18.25 1 90.5 51 ASP B CA 1
ATOM 1596 C C . ASP B 1 51 ? -2.963 -8.945 -18.125 1 90.5 51 ASP B C 1
ATOM 1598 O O . ASP B 1 51 ? -3.082 -9.773 -17.219 1 90.5 51 ASP B O 1
ATOM 1602 N N . PRO B 1 52 ? -3.896 -8.625 -19.078 1 90 52 PRO B N 1
ATOM 1603 C CA . PRO B 1 52 ? -5.062 -9.508 -19.109 1 90 52 PRO B CA 1
ATOM 1604 C C . PRO B 1 52 ? -4.684 -10.984 -19.266 1 90 52 PRO B C 1
ATOM 1606 O O . PRO B 1 52 ? -3.699 -11.305 -19.922 1 90 52 PRO B O 1
ATOM 1609 N N . CYS B 1 53 ? -5.379 -11.82 -18.594 1 87.31 53 CYS B N 1
ATOM 1610 C CA . CYS B 1 53 ? -5.258 -13.266 -18.703 1 87.31 53 CYS B CA 1
ATOM 1611 C C . CYS B 1 53 ? -3.873 -13.734 -18.266 1 87.31 53 CYS B C 1
ATOM 1613 O O . CYS B 1 53 ? -3.26 -14.57 -18.938 1 87.31 53 CYS B O 1
ATOM 1615 N N . THR B 1 54 ? -3.373 -13.227 -17.281 1 86.94 54 THR B N 1
ATOM 1616 C CA . THR B 1 54 ? -2.047 -13.562 -16.781 1 86.94 54 THR B CA 1
ATOM 1617 C C . THR B 1 54 ? -2.119 -13.984 -15.312 1 86.94 54 THR B C 1
ATOM 1619 O O . THR B 1 54 ? -2.863 -13.398 -14.523 1 86.94 54 THR B O 1
ATOM 1622 N N . VAL B 1 55 ? -1.377 -14.977 -14.922 1 83.19 55 VAL B N 1
ATOM 1623 C CA . VAL B 1 55 ? -1.312 -15.445 -13.539 1 83.19 55 VAL B CA 1
ATOM 1624 C C . VAL B 1 55 ? 0.108 -15.281 -13 1 83.19 55 VAL B C 1
ATOM 1626 O O . VAL B 1 55 ? 1.08 -15.578 -13.703 1 83.19 55 VAL B O 1
ATOM 1629 N N . LEU B 1 56 ? 0.146 -14.594 -11.875 1 85.38 56 LEU B N 1
ATOM 1630 C CA . LEU B 1 56 ? 1.341 -14.797 -11.062 1 85.38 56 LEU B CA 1
ATOM 1631 C C . LEU B 1 56 ? 1.316 -16.172 -10.391 1 85.38 56 LEU B C 1
ATOM 1633 O O . LEU B 1 56 ? 0.477 -16.422 -9.523 1 85.38 56 LEU B O 1
ATOM 1637 N N . GLN B 1 57 ? 2.146 -16.938 -10.773 1 79.38 57 GLN B N 1
ATOM 1638 C CA . GLN B 1 57 ? 2.105 -18.344 -10.414 1 79.38 57 GLN B CA 1
ATOM 1639 C C . GLN B 1 57 ? 2.18 -18.531 -8.898 1 79.38 57 GLN B C 1
ATOM 1641 O O . GLN B 1 57 ? 2.713 -17.672 -8.188 1 79.38 57 GLN B O 1
ATOM 1646 N N . PRO B 1 58 ? 1.606 -19.703 -8.445 1 77.88 58 PRO B N 1
ATOM 1647 C CA . PRO B 1 58 ? 1.661 -19.969 -7.012 1 77.88 58 PRO B CA 1
ATOM 1648 C C . PRO B 1 58 ? 3.084 -19.938 -6.457 1 77.88 58 PRO B C 1
ATOM 1650 O O . PRO B 1 58 ? 4.004 -20.484 -7.059 1 77.88 58 PRO B O 1
ATOM 1653 N N . HIS B 1 59 ? 3.264 -19.219 -5.297 1 80.69 59 HIS B N 1
ATOM 1654 C CA . HIS B 1 59 ? 4.586 -19.109 -4.691 1 80.69 59 HIS B CA 1
ATOM 1655 C C . HIS B 1 59 ? 4.484 -18.797 -3.203 1 80.69 59 HIS B C 1
ATOM 1657 O O . HIS B 1 59 ? 3.398 -18.484 -2.701 1 80.69 59 HIS B O 1
ATOM 1663 N N . THR B 1 60 ? 5.617 -19.016 -2.545 1 79.38 60 THR B N 1
ATOM 1664 C CA . THR B 1 60 ? 5.781 -18.609 -1.154 1 79.38 60 THR B CA 1
ATOM 1665 C C . THR B 1 60 ? 7.031 -17.75 -0.986 1 79.38 60 THR B C 1
ATOM 1667 O O . THR B 1 60 ? 7.957 -17.828 -1.801 1 79.38 60 THR B O 1
ATOM 1670 N N . HIS B 1 61 ? 7.102 -16.906 -0.114 1 81.56 61 HIS B N 1
ATOM 1671 C CA . HIS B 1 61 ? 8.273 -16.156 0.304 1 81.56 61 HIS B CA 1
ATOM 1672 C C . HIS B 1 61 ? 8.188 -15.781 1.781 1 81.56 61 HIS B C 1
ATOM 1674 O O . HIS B 1 61 ? 7.105 -15.797 2.371 1 81.56 61 HIS B O 1
ATOM 1680 N N . PRO B 1 62 ? 9.352 -15.609 2.445 1 81.88 62 PRO B N 1
ATOM 1681 C CA . PRO B 1 62 ? 9.367 -15.398 3.895 1 81.88 62 PRO B CA 1
ATOM 1682 C C . PRO B 1 62 ? 8.898 -14 4.289 1 81.88 62 PRO B C 1
ATOM 1684 O O . PRO B 1 62 ? 9 -13.617 5.457 1 81.88 62 PRO B O 1
ATOM 1687 N N . HIS B 1 63 ? 8.422 -13.25 3.426 1 85.38 63 HIS B N 1
ATOM 1688 C CA . HIS B 1 63 ? 7.969 -11.883 3.686 1 85.38 63 HIS B CA 1
ATOM 1689 C C . HIS B 1 63 ? 6.449 -11.828 3.828 1 85.38 63 HIS B C 1
ATOM 1691 O O . HIS B 1 63 ? 5.727 -12.508 3.1 1 85.38 63 HIS B O 1
ATOM 1697 N N . SER B 1 64 ? 6.047 -11.039 4.801 1 90.62 64 SER B N 1
ATOM 1698 C CA . SER B 1 64 ? 4.625 -10.711 4.797 1 90.62 64 SER B CA 1
ATOM 1699 C C . SER B 1 64 ? 4.281 -9.758 3.658 1 90.62 64 SER B C 1
ATOM 1701 O O . SER B 1 64 ? 5.047 -8.836 3.355 1 90.62 64 SER B O 1
ATOM 1703 N N . GLU B 1 65 ? 3.154 -9.969 3.113 1 91.44 65 GLU B N 1
ATOM 1704 C CA . GLU B 1 65 ? 2.727 -9.188 1.955 1 91.44 65 GLU B CA 1
ATOM 1705 C C . GLU B 1 65 ? 1.301 -8.672 2.135 1 91.44 65 GLU B C 1
ATOM 1707 O O . GLU B 1 65 ? 0.391 -9.438 2.449 1 91.44 65 GLU B O 1
ATOM 1712 N N . PHE B 1 66 ? 1.076 -7.402 2.109 1 93.38 66 PHE B N 1
ATOM 1713 C CA . PHE B 1 66 ? -0.215 -6.723 2.076 1 93.38 66 PHE B CA 1
ATOM 1714 C C . PHE B 1 66 ? -0.433 -6.035 0.734 1 93.38 66 PHE B C 1
ATOM 1716 O O . PHE B 1 66 ? 0.106 -4.957 0.488 1 93.38 66 PHE B O 1
ATOM 1723 N N . THR B 1 67 ? -1.257 -6.664 -0.158 1 93.38 67 THR B N 1
ATOM 1724 C CA . THR B 1 67 ? -1.386 -6.238 -1.548 1 93.38 67 THR B CA 1
ATOM 1725 C C . THR B 1 67 ? -2.703 -5.496 -1.767 1 93.38 67 THR B C 1
ATOM 1727 O O . THR B 1 67 ? -3.75 -5.922 -1.272 1 93.38 67 THR B O 1
ATOM 1730 N N . PHE B 1 68 ? -2.633 -4.414 -2.529 1 92 68 PHE B N 1
ATOM 1731 C CA . PHE B 1 68 ? -3.793 -3.602 -2.879 1 92 68 PHE B CA 1
ATOM 1732 C C . PHE B 1 68 ? -4.008 -3.584 -4.387 1 92 68 PHE B C 1
ATOM 1734 O O . PHE B 1 68 ? -3.072 -3.32 -5.148 1 92 68 PHE B O 1
ATOM 1741 N N . THR B 1 69 ? -5.207 -3.914 -4.832 1 90.94 69 THR B N 1
ATOM 1742 C CA . THR B 1 69 ? -5.574 -3.758 -6.238 1 90.94 69 THR B CA 1
ATOM 1743 C C . THR B 1 69 ? -6.109 -2.354 -6.504 1 90.94 69 THR B C 1
ATOM 1745 O O . THR B 1 69 ? -7.223 -2.02 -6.09 1 90.94 69 THR B O 1
ATOM 1748 N N . ILE B 1 70 ? -5.352 -1.552 -7.238 1 87.94 70 ILE B N 1
ATOM 1749 C CA . ILE B 1 70 ? -5.703 -0.14 -7.336 1 87.94 70 ILE B CA 1
ATOM 1750 C C . ILE B 1 70 ? -6.324 0.143 -8.703 1 87.94 70 ILE B C 1
ATOM 1752 O O . ILE B 1 70 ? -6.938 1.194 -8.906 1 87.94 70 ILE B O 1
ATOM 1756 N N . LYS B 1 71 ? -6.121 -0.701 -9.641 1 85.75 71 LYS B N 1
ATOM 1757 C CA . LYS B 1 71 ? -6.785 -0.675 -10.938 1 85.75 71 LYS B CA 1
ATOM 1758 C C . LYS B 1 71 ? -7.102 -2.088 -11.422 1 85.75 71 LYS B C 1
ATOM 1760 O O . LYS B 1 71 ? -6.281 -2.998 -11.273 1 85.75 71 LYS B O 1
ATOM 1765 N N . GLY B 1 72 ? -8.281 -2.234 -12.047 1 84.81 72 GLY B N 1
ATOM 1766 C CA . GLY B 1 72 ? -8.664 -3.527 -12.586 1 84.81 72 GLY B CA 1
ATOM 1767 C C . GLY B 1 72 ? -9.148 -4.496 -11.523 1 84.81 72 GLY B C 1
ATOM 1768 O O . GLY B 1 72 ? -9.57 -4.082 -10.438 1 84.81 72 GLY B O 1
ATOM 1769 N N . ALA B 1 73 ? -9.203 -5.789 -11.977 1 84 73 ALA B N 1
ATOM 1770 C CA . ALA B 1 73 ? -9.672 -6.848 -11.086 1 84 73 ALA B CA 1
ATOM 1771 C C . ALA B 1 73 ? -8.766 -8.07 -11.156 1 84 73 ALA B C 1
ATOM 1773 O O . ALA B 1 73 ? -8.305 -8.453 -12.234 1 84 73 ALA B O 1
ATOM 1774 N N . VAL B 1 74 ? -8.508 -8.547 -9.906 1 87.25 74 VAL B N 1
ATOM 1775 C CA . VAL B 1 74 ? -7.711 -9.773 -9.852 1 87.25 74 VAL B CA 1
ATOM 1776 C C . VAL B 1 74 ? -8.344 -10.75 -8.867 1 87.25 74 VAL B C 1
ATOM 1778 O O . VAL B 1 74 ? -9.148 -10.359 -8.016 1 87.25 74 VAL B O 1
ATOM 1781 N N . THR B 1 75 ? -7.992 -12.016 -9.023 1 84.19 75 THR B N 1
ATOM 1782 C CA . THR B 1 75 ? -8.32 -13.055 -8.055 1 84.19 75 THR B CA 1
ATOM 1783 C C . THR B 1 75 ? -7.078 -13.492 -7.285 1 84.19 75 THR B C 1
ATOM 1785 O O . THR B 1 75 ? -6.062 -13.852 -7.887 1 84.19 75 THR B O 1
ATOM 1788 N N . HIS B 1 76 ? -7.207 -13.359 -5.973 1 86.75 76 HIS B N 1
ATOM 1789 C CA . HIS B 1 76 ? -6.184 -13.906 -5.09 1 86.75 76 HIS B CA 1
ATOM 1790 C C . HIS B 1 76 ? -6.625 -15.242 -4.5 1 86.75 76 HIS B C 1
ATOM 1792 O O . HIS B 1 76 ? -7.789 -15.406 -4.125 1 86.75 76 HIS B O 1
ATOM 1798 N N . SER B 1 77 ? -5.684 -16.141 -4.418 1 79.25 77 SER B N 1
ATOM 1799 C CA . SER B 1 77 ? -6.012 -17.438 -3.826 1 79.25 77 SER B CA 1
ATOM 1800 C C . SER B 1 77 ? -4.969 -17.844 -2.797 1 79.25 77 SER B C 1
ATOM 1802 O O . SER B 1 77 ? -3.768 -17.672 -3.018 1 79.25 77 SER B O 1
ATOM 1804 N N . ILE B 1 78 ? -5.414 -18.25 -1.631 1 76.19 78 ILE B N 1
ATOM 1805 C CA . ILE B 1 78 ? -4.605 -18.812 -0.555 1 76.19 78 ILE B CA 1
ATOM 1806 C C . ILE B 1 78 ? -5.148 -20.188 -0.165 1 76.19 78 ILE B C 1
ATOM 1808 O O . ILE B 1 78 ? -6.359 -20.359 -0.043 1 76.19 78 ILE B O 1
ATOM 1812 N N . PRO B 1 79 ? -4.18 -21.156 -0.179 1 66.12 79 PRO B N 1
ATOM 1813 C CA . PRO B 1 79 ? -4.703 -22.469 0.228 1 66.12 79 PRO B CA 1
ATOM 1814 C C . PRO B 1 79 ? -5.328 -22.438 1.622 1 66.12 79 PRO B C 1
ATOM 1816 O O . PRO B 1 79 ? -4.809 -21.781 2.523 1 66.12 79 PRO B O 1
ATOM 1819 N N . PHE B 1 80 ? -6.547 -22.578 1.765 1 56.94 80 PHE B N 1
ATOM 1820 C CA . PHE B 1 80 ? -7.195 -22.75 3.059 1 56.94 80 PHE B CA 1
ATOM 1821 C C . PHE B 1 80 ? -6.969 -24.172 3.586 1 56.94 80 PHE B C 1
ATOM 1823 O O . PHE B 1 80 ? -6.43 -25.031 2.879 1 56.94 80 PHE B O 1
ATOM 1830 N N . TYR B 1 81 ? -7.398 -24.438 4.805 1 48.19 81 TYR B N 1
ATOM 1831 C CA . TYR B 1 81 ? -7.195 -25.688 5.52 1 48.19 81 TYR B CA 1
ATOM 1832 C C . TYR B 1 81 ? -6.98 -26.844 4.543 1 48.19 81 TYR B C 1
ATOM 1834 O O . TYR B 1 81 ? -6.09 -27.672 4.738 1 48.19 81 TYR B O 1
ATOM 1842 N N . ASN B 1 82 ? -7.867 -27.188 3.828 1 40.19 82 ASN B N 1
ATOM 1843 C CA . ASN B 1 82 ? -7.648 -28.5 3.221 1 40.19 82 ASN B CA 1
ATOM 1844 C C . ASN B 1 82 ? -6.738 -28.406 1.999 1 40.19 82 ASN B C 1
ATOM 1846 O O . ASN B 1 82 ? -6.742 -29.297 1.147 1 40.19 82 ASN B O 1
ATOM 1850 N N . GLY B 1 83 ? -5.922 -27.484 1.947 1 44.09 83 GLY B N 1
ATOM 1851 C CA . GLY B 1 83 ? -4.965 -27.422 0.856 1 44.09 83 GLY B CA 1
ATOM 1852 C C . GLY B 1 83 ? -5.531 -26.812 -0.407 1 44.09 83 GLY B C 1
ATOM 1853 O O . GLY B 1 83 ? -4.84 -26.719 -1.426 1 44.09 83 GLY B O 1
ATOM 1854 N N . THR B 1 84 ? -6.84 -26.828 -0.47 1 38.5 84 THR B N 1
ATOM 1855 C CA . THR B 1 84 ? -7.438 -26.375 -1.722 1 38.5 84 THR B CA 1
ATOM 1856 C C . THR B 1 84 ? -7.305 -24.875 -1.872 1 38.5 84 THR B C 1
ATOM 1858 O O . THR B 1 84 ? -7.531 -24.125 -0.917 1 38.5 84 THR B O 1
ATOM 1861 N N . LEU B 1 85 ? -6.516 -24.578 -2.781 1 42.72 85 LEU B N 1
ATOM 1862 C CA . LEU B 1 85 ? -6.469 -23.172 -3.168 1 42.72 85 LEU B CA 1
ATOM 1863 C C . LEU B 1 85 ? -7.875 -22.609 -3.328 1 42.72 85 LEU B C 1
ATOM 1865 O O . LEU B 1 85 ? -8.695 -23.172 -4.047 1 42.72 85 LEU B O 1
ATOM 1869 N N . THR B 1 86 ? -8.562 -22.578 -2.238 1 37.19 86 THR B N 1
ATOM 1870 C CA . THR B 1 86 ? -9.859 -21.969 -2.537 1 37.19 86 THR B CA 1
ATOM 1871 C C . THR B 1 86 ? -9.68 -20.609 -3.211 1 37.19 86 THR B C 1
ATOM 1873 O O . THR B 1 86 ? -8.734 -19.875 -2.908 1 37.19 86 THR B O 1
ATOM 1876 N N . GLU B 1 87 ? -10.047 -20.656 -4.559 1 39.62 87 GLU B N 1
ATOM 1877 C CA . GLU B 1 87 ? -10.164 -19.438 -5.352 1 39.62 87 GLU B CA 1
ATOM 1878 C C . GLU B 1 87 ? -10.609 -18.266 -4.492 1 39.62 87 GLU B C 1
ATOM 1880 O O . GLU B 1 87 ? -11.625 -18.344 -3.797 1 39.62 87 GLU B O 1
ATOM 1885 N N . VAL B 1 88 ? -9.797 -17.859 -3.709 1 36.97 88 VAL B N 1
ATOM 1886 C CA . VAL B 1 88 ? -10.289 -16.625 -3.139 1 36.97 88 VAL B CA 1
ATOM 1887 C C . VAL B 1 88 ? -10.492 -15.586 -4.246 1 36.97 88 VAL B C 1
ATOM 1889 O O . VAL B 1 88 ? -9.539 -15.234 -4.953 1 36.97 88 VAL B O 1
ATOM 1892 N N . LYS B 1 89 ? -11.555 -15.797 -4.961 1 37.19 89 LYS B N 1
ATOM 1893 C CA . LYS B 1 89 ? -12 -14.891 -6.012 1 37.19 89 LYS B CA 1
ATOM 1894 C C . LYS B 1 89 ? -11.648 -13.438 -5.68 1 37.19 89 LYS B C 1
ATOM 1896 O O . LYS B 1 89 ? -11.391 -13.109 -4.52 1 37.19 89 LYS B O 1
ATOM 1901 N N . GLU B 1 90 ? -11.859 -12.586 -6.703 1 37.84 90 GLU B N 1
ATOM 1902 C CA . GLU B 1 90 ? -11.672 -11.32 -7.41 1 37.84 90 GLU B CA 1
ATOM 1903 C C . GLU B 1 90 ? -11.977 -10.133 -6.504 1 37.84 90 GLU B C 1
ATOM 1905 O O . GLU B 1 90 ? -13.086 -10.008 -5.984 1 37.84 90 GLU B O 1
ATOM 1910 N N . ASN B 1 91 ? -11.398 -9.867 -5.625 1 37.28 91 ASN B N 1
ATOM 1911 C CA . ASN B 1 91 ? -11.984 -8.562 -5.359 1 37.28 91 ASN B CA 1
ATOM 1912 C C . ASN B 1 91 ? -12.109 -7.727 -6.629 1 37.28 91 ASN B C 1
ATOM 1914 O O . ASN B 1 91 ? -11.266 -7.828 -7.527 1 37.28 91 ASN B O 1
ATOM 1918 N N . THR B 1 92 ? -13.281 -6.984 -6.941 1 35.78 92 THR B N 1
ATOM 1919 C CA . THR B 1 92 ? -14.273 -6.238 -7.711 1 35.78 92 THR B CA 1
ATOM 1920 C C . THR B 1 92 ? -13.617 -5.082 -8.461 1 35.78 92 THR B C 1
ATOM 1922 O O . THR B 1 92 ? -12.664 -4.477 -7.965 1 35.78 92 THR B O 1
ATOM 1925 N N . GLN B 1 93 ? -13.562 -5.141 -9.789 1 38.56 93 GLN B N 1
ATOM 1926 C CA . GLN B 1 93 ? -13.758 -4 -10.68 1 38.56 93 GLN B CA 1
ATOM 1927 C C . GLN B 1 93 ? -14.297 -2.793 -9.922 1 38.56 93 GLN B C 1
ATOM 1929 O O . GLN B 1 93 ? -15.453 -2.402 -10.102 1 38.56 93 GLN B O 1
ATOM 1934 N N . LYS B 1 94 ? -14.273 -2.941 -8.539 1 42.19 94 LYS B N 1
ATOM 1935 C CA . LYS B 1 94 ? -15.156 -1.824 -8.211 1 42.19 94 LYS B CA 1
ATOM 1936 C C . LYS B 1 94 ? -14.539 -0.495 -8.633 1 42.19 94 LYS B C 1
ATOM 1938 O O . LYS B 1 94 ? -13.312 -0.377 -8.742 1 42.19 94 LYS B O 1
ATOM 1943 N N . ASP B 1 95 ? -15.344 0.16 -9.031 1 43.56 95 ASP B N 1
ATOM 1944 C CA . ASP B 1 95 ? -15.188 1.565 -9.398 1 43.56 95 ASP B CA 1
ATOM 1945 C C . ASP B 1 95 ? -14.039 2.209 -8.625 1 43.56 95 ASP B C 1
ATOM 1947 O O . ASP B 1 95 ? -13.688 1.749 -7.539 1 43.56 95 ASP B O 1
ATOM 1951 N N . VAL B 1 96 ? -13.438 3.027 -9.273 1 49.38 96 VAL B N 1
ATOM 1952 C CA . VAL B 1 96 ? -12.555 4.047 -8.703 1 49.38 96 VAL B CA 1
ATOM 1953 C C . VAL B 1 96 ? -13.016 4.395 -7.289 1 49.38 96 VAL B C 1
ATOM 1955 O O . VAL B 1 96 ? -14.203 4.633 -7.055 1 49.38 96 VAL B O 1
ATOM 1958 N N . GLY B 1 97 ? -12.328 3.896 -6.324 1 58.28 97 GLY B N 1
ATOM 1959 C CA . GLY B 1 97 ? -12.625 4.332 -4.969 1 58.28 97 GLY B CA 1
ATOM 1960 C C . GLY B 1 97 ? -12.797 3.18 -3.996 1 58.28 97 GLY B C 1
ATOM 1961 O O . GLY B 1 97 ? -13.062 3.395 -2.812 1 58.28 97 GLY B O 1
ATOM 1962 N N . ASN B 1 98 ? -12.672 1.987 -4.535 1 72.75 98 ASN B N 1
ATOM 1963 C CA . ASN B 1 98 ? -12.781 0.87 -3.602 1 72.75 98 ASN B CA 1
ATOM 1964 C C . ASN B 1 98 ? -11.711 -0.184 -3.857 1 72.75 98 ASN B C 1
ATOM 1966 O O . ASN B 1 98 ? -12.016 -1.306 -4.262 1 72.75 98 ASN B O 1
ATOM 1970 N N . PRO B 1 99 ? -10.414 0.144 -3.525 1 84.62 99 PRO B N 1
ATOM 1971 C CA . PRO B 1 99 ? -9.367 -0.844 -3.779 1 84.62 99 PRO B CA 1
ATOM 1972 C C . PRO B 1 99 ? -9.57 -2.139 -2.998 1 84.62 99 PRO B C 1
ATOM 1974 O O . PRO B 1 99 ? -9.922 -2.102 -1.817 1 84.62 99 PRO B O 1
ATOM 1977 N N . GLY B 1 100 ? -9.484 -3.254 -3.74 1 86.75 100 GLY B N 1
ATOM 1978 C CA . GLY B 1 100 ? -9.414 -4.535 -3.055 1 86.75 100 GLY B CA 1
ATOM 1979 C C . GLY B 1 100 ? -8.055 -4.801 -2.43 1 86.75 100 GLY B C 1
ATOM 1980 O O . GLY B 1 100 ? -7.066 -4.145 -2.771 1 86.75 100 GLY B O 1
ATOM 1981 N N . PHE B 1 101 ? -8.109 -5.703 -1.431 1 90.62 101 PHE B N 1
ATOM 1982 C CA . PHE B 1 101 ? -6.816 -6.066 -0.862 1 90.62 101 PHE B CA 1
ATOM 1983 C C . PHE B 1 101 ? -6.754 -7.562 -0.572 1 90.62 101 PHE B C 1
ATOM 1985 O O . PHE B 1 101 ? -7.789 -8.234 -0.512 1 90.62 101 PHE B O 1
ATOM 1992 N N . ALA B 1 102 ? -5.59 -8.07 -0.439 1 91.31 102 ALA B N 1
ATOM 1993 C CA . ALA B 1 102 ? -5.262 -9.406 0.057 1 91.31 102 ALA B CA 1
ATOM 1994 C C . ALA B 1 102 ? -4.051 -9.367 0.984 1 91.31 102 ALA B C 1
ATOM 1996 O O . ALA B 1 102 ? -3.121 -8.586 0.767 1 91.31 102 ALA B O 1
ATOM 1997 N N . VAL B 1 103 ? -4.094 -10.227 1.965 1 92.06 103 VAL B N 1
ATOM 1998 C CA . VAL B 1 103 ? -2.986 -10.359 2.906 1 92.06 103 VAL B CA 1
ATOM 1999 C C . VAL B 1 103 ? -2.391 -11.766 2.807 1 92.06 103 VAL B C 1
ATOM 2001 O O . VAL B 1 103 ? -3.105 -12.758 2.932 1 92.06 103 VAL B O 1
ATOM 2004 N N . PHE B 1 104 ? -1.104 -11.766 2.561 1 89.5 104 PHE B N 1
ATOM 2005 C CA . PHE B 1 104 ? -0.368 -13.023 2.51 1 89.5 104 PHE B CA 1
ATOM 2006 C C . PHE B 1 104 ? 0.689 -13.078 3.605 1 89.5 104 PHE B C 1
ATOM 2008 O O . PHE B 1 104 ? 1.774 -12.508 3.457 1 89.5 104 PHE B O 1
ATOM 2015 N N . PRO B 1 105 ? 0.393 -13.859 4.664 1 89.94 105 PRO B N 1
ATOM 2016 C CA . PRO B 1 105 ? 1.395 -13.969 5.727 1 89.94 105 PRO B CA 1
ATOM 2017 C C . PRO B 1 105 ? 2.664 -14.68 5.27 1 89.94 105 PRO B C 1
ATOM 2019 O O . PRO B 1 105 ? 2.652 -15.375 4.25 1 89.94 105 PRO B O 1
ATOM 2022 N N . ALA B 1 106 ? 3.688 -14.438 6.027 1 85.38 106 ALA B N 1
ATOM 2023 C CA . ALA B 1 106 ? 4.977 -15.047 5.691 1 85.38 106 ALA B CA 1
ATOM 2024 C C . ALA B 1 106 ? 4.832 -16.547 5.457 1 85.38 106 ALA B C 1
ATOM 2026 O O . ALA B 1 106 ? 4.18 -17.234 6.238 1 85.38 106 ALA B O 1
ATOM 2027 N N . ASN B 1 107 ? 5.383 -16.969 4.293 1 82.69 107 ASN B N 1
ATOM 2028 C CA . ASN B 1 107 ? 5.523 -18.375 3.906 1 82.69 107 ASN B CA 1
ATOM 2029 C C . ASN B 1 107 ? 4.18 -18.984 3.514 1 82.69 107 ASN B C 1
ATOM 2031 O O . ASN B 1 107 ? 4.066 -20.203 3.371 1 82.69 107 ASN B O 1
ATOM 2035 N N . HIS B 1 108 ? 3.188 -18.203 3.398 1 83.88 108 HIS B N 1
ATOM 2036 C CA . HIS B 1 108 ? 1.91 -18.719 2.914 1 83.88 108 HIS B CA 1
ATOM 2037 C C . HIS B 1 108 ? 1.888 -18.781 1.392 1 83.88 108 HIS B C 1
ATOM 2039 O O . HIS B 1 108 ? 2.229 -17.812 0.714 1 83.88 108 HIS B O 1
ATOM 2045 N N . LEU B 1 109 ? 1.532 -19.906 0.954 1 81.44 109 LEU B N 1
ATOM 2046 C CA . LEU B 1 109 ? 1.339 -20.078 -0.482 1 81.44 109 LEU B CA 1
ATOM 2047 C C . LEU B 1 109 ? 0.228 -19.156 -0.992 1 81.44 109 LEU B C 1
ATOM 2049 O O . LEU B 1 109 ? -0.82 -19.031 -0.354 1 81.44 109 LEU B O 1
ATOM 2053 N N . HIS B 1 110 ? 0.418 -18.453 -2.148 1 85.06 110 HIS B N 1
ATOM 2054 C CA . HIS B 1 110 ? -0.621 -17.594 -2.727 1 85.06 110 HIS B CA 1
ATOM 2055 C C . HIS B 1 110 ? -0.434 -17.453 -4.23 1 85.06 110 HIS B C 1
ATOM 2057 O O . HIS B 1 110 ? 0.655 -17.703 -4.754 1 85.06 110 HIS B O 1
ATOM 2063 N N . VAL B 1 111 ? -1.507 -17.109 -4.871 1 82.81 111 VAL B N 1
ATOM 2064 C CA . VAL B 1 111 ? -1.562 -16.906 -6.312 1 82.81 111 VAL B CA 1
ATOM 2065 C C . VAL B 1 111 ? -2.416 -15.672 -6.625 1 82.81 111 VAL B C 1
ATOM 2067 O O . VAL B 1 111 ? -3.389 -15.391 -5.922 1 82.81 111 VAL B O 1
ATOM 2070 N N . THR B 1 112 ? -2.004 -14.93 -7.562 1 86.75 112 THR B N 1
ATOM 2071 C CA . THR B 1 112 ? -2.768 -13.797 -8.062 1 86.75 112 THR B CA 1
ATOM 2072 C C . THR B 1 112 ? -2.984 -13.914 -9.57 1 86.75 112 THR B C 1
ATOM 2074 O O . THR B 1 112 ? -2.035 -14.148 -10.32 1 86.75 112 THR B O 1
ATOM 2077 N N . GLN B 1 113 ? -4.191 -13.719 -10.039 1 86.19 113 GLN B 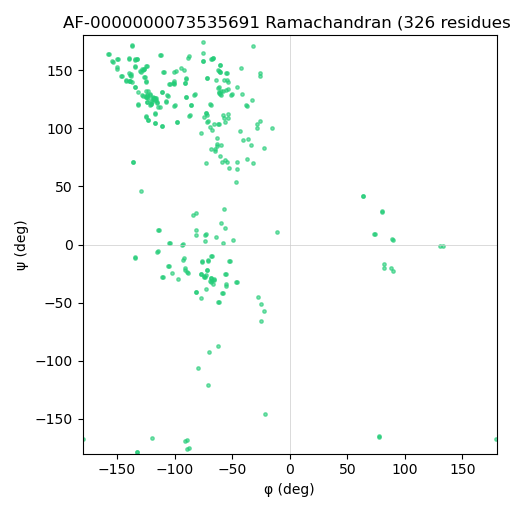N 1
ATOM 2078 C CA . GLN B 1 113 ? -4.457 -13.844 -11.469 1 86.19 113 GLN B CA 1
ATOM 2079 C C . GLN B 1 113 ? -5.402 -12.75 -11.953 1 86.19 113 GLN B C 1
ATOM 2081 O O . GLN B 1 113 ? -6.316 -12.352 -11.227 1 86.19 113 GLN B O 1
ATOM 2086 N N . ASN B 1 114 ? -5.148 -12.234 -13.125 1 87.44 114 ASN B N 1
ATOM 2087 C CA . ASN B 1 114 ? -6.047 -11.344 -13.852 1 87.44 114 ASN B CA 1
ATOM 2088 C C . ASN B 1 114 ? -6.859 -12.102 -14.898 1 87.44 114 ASN B C 1
ATOM 2090 O O . ASN B 1 114 ? -6.348 -12.414 -15.977 1 87.44 114 ASN B O 1
ATOM 2094 N N . GLU B 1 115 ? -8.086 -12.289 -14.586 1 80.81 115 GLU B N 1
ATOM 2095 C CA . GLU B 1 115 ? -8.961 -13.031 -15.484 1 80.81 115 GLU B CA 1
ATOM 2096 C C . GLU B 1 115 ? -9.703 -12.094 -16.422 1 80.81 115 GLU B C 1
ATOM 2098 O O . GLU B 1 115 ? -10.547 -12.531 -17.219 1 80.81 115 GLU B O 1
ATOM 2103 N N . GLY B 1 116 ? -9.43 -10.875 -16.234 1 81.69 116 GLY B N 1
ATOM 2104 C CA . GLY B 1 116 ? -10.148 -9.883 -17.016 1 81.69 116 GLY B CA 1
ATOM 2105 C C . GLY B 1 116 ? -9.484 -9.578 -18.359 1 81.69 116 GLY B C 1
ATOM 2106 O O . GLY B 1 116 ? -8.484 -10.203 -18.719 1 81.69 116 GLY B O 1
ATOM 2107 N N . CYS B 1 117 ? -10.102 -8.523 -19.109 1 83.44 117 CYS B N 1
ATOM 2108 C CA . CYS B 1 117 ? -9.648 -8.188 -20.453 1 83.44 117 CYS B CA 1
ATOM 2109 C C . CYS B 1 117 ? -8.844 -6.891 -20.438 1 83.44 117 CYS B C 1
ATOM 2111 O O . CYS B 1 117 ? -8.398 -6.426 -21.5 1 83.44 117 CYS B O 1
ATOM 2113 N N . THR B 1 118 ? -8.695 -6.352 -19.281 1 85.44 118 THR B N 1
ATOM 2114 C CA . THR B 1 118 ? -7.902 -5.141 -19.141 1 85.44 118 THR B CA 1
ATOM 2115 C C . THR B 1 118 ? -6.785 -5.344 -18.125 1 85.44 118 THR B C 1
ATOM 2117 O O . THR B 1 118 ? -6.891 -6.207 -17.25 1 85.44 118 THR B O 1
ATOM 2120 N N . PRO B 1 119 ? -5.73 -4.617 -18.25 1 88.06 119 PRO B N 1
ATOM 2121 C CA . PRO B 1 119 ? -4.637 -4.766 -17.281 1 88.06 119 PRO B CA 1
ATOM 2122 C C . PRO B 1 119 ? -5.066 -4.445 -15.859 1 88.06 119 PRO B C 1
ATOM 2124 O O . PRO B 1 119 ? -5.992 -3.656 -15.648 1 88.06 119 PRO B O 1
ATOM 2127 N N . ALA B 1 120 ? -4.461 -5.102 -14.961 1 88.56 120 ALA B N 1
ATOM 2128 C CA . ALA B 1 120 ? -4.629 -4.797 -13.539 1 88.56 120 ALA B CA 1
ATOM 2129 C C . ALA B 1 120 ? -3.363 -4.176 -12.953 1 88.56 120 ALA B C 1
ATOM 2131 O O . ALA B 1 120 ? -2.262 -4.418 -13.453 1 88.56 120 ALA B O 1
ATOM 2132 N N . GLU B 1 121 ? -3.562 -3.305 -11.977 1 89.94 121 GLU B N 1
ATOM 2133 C CA . GLU B 1 121 ? -2.465 -2.635 -11.281 1 89.94 121 GLU B CA 1
ATOM 2134 C C . GLU B 1 121 ? -2.549 -2.855 -9.773 1 89.94 121 GLU B C 1
ATOM 2136 O O . GLU B 1 121 ? -3.602 -2.648 -9.172 1 89.94 121 GLU B O 1
ATOM 2141 N N . LEU B 1 122 ? -1.448 -3.326 -9.188 1 91 122 LEU B N 1
ATOM 2142 C CA . LEU B 1 122 ? -1.407 -3.635 -7.762 1 91 122 LEU B CA 1
ATOM 2143 C C . LEU B 1 122 ? -0.215 -2.959 -7.09 1 91 122 LEU B C 1
ATOM 2145 O O . LEU B 1 122 ? 0.803 -2.705 -7.738 1 91 122 LEU B O 1
ATOM 2149 N N . ILE B 1 123 ? -0.375 -2.66 -5.84 1 92.5 123 ILE B N 1
ATOM 2150 C CA . ILE B 1 123 ? 0.722 -2.273 -4.961 1 92.5 123 ILE B CA 1
ATOM 2151 C C . ILE B 1 123 ? 0.814 -3.25 -3.789 1 92.5 123 ILE B C 1
ATOM 2153 O O . ILE B 1 123 ? -0.168 -3.469 -3.076 1 92.5 123 ILE B O 1
ATOM 2157 N N . ALA B 1 124 ? 1.941 -3.834 -3.623 1 93.62 124 ALA B N 1
ATOM 2158 C CA . ALA B 1 124 ? 2.152 -4.777 -2.529 1 93.62 124 ALA B CA 1
ATOM 2159 C C . ALA B 1 124 ? 3.178 -4.242 -1.533 1 93.62 124 ALA B C 1
ATOM 2161 O O . ALA B 1 124 ? 4.324 -3.969 -1.898 1 93.62 124 ALA B O 1
ATOM 2162 N N . ALA B 1 125 ? 2.789 -4.051 -0.334 1 94.06 125 ALA B N 1
ATOM 2163 C CA . ALA B 1 125 ? 3.701 -3.688 0.748 1 94.06 125 ALA B CA 1
ATOM 2164 C C . ALA B 1 125 ? 4.246 -4.93 1.443 1 94.06 125 ALA B C 1
ATOM 2166 O O . ALA B 1 125 ? 3.516 -5.898 1.664 1 94.06 125 ALA B O 1
ATOM 2167 N N . TYR B 1 126 ? 5.535 -4.887 1.858 1 91.56 126 TYR B N 1
ATOM 2168 C CA . TYR B 1 126 ? 6.191 -6.062 2.42 1 91.56 126 TYR B CA 1
ATOM 2169 C C . TYR B 1 126 ? 6.871 -5.727 3.742 1 91.56 126 TYR B C 1
ATOM 2171 O O . TYR B 1 126 ? 7.305 -4.59 3.953 1 91.56 126 TYR B O 1
ATOM 2179 N N . LEU B 1 127 ? 6.898 -6.73 4.555 1 86.75 127 LEU B N 1
ATOM 2180 C CA . LEU B 1 127 ? 7.812 -6.785 5.691 1 86.75 127 LEU B CA 1
ATOM 2181 C C . LEU B 1 127 ? 8.875 -7.855 5.48 1 86.75 127 LEU B C 1
ATOM 2183 O O . LEU B 1 127 ? 8.562 -8.977 5.07 1 86.75 127 LEU B O 1
ATOM 2187 N N . PRO B 1 128 ? 10.281 -7.562 5.688 1 69.38 128 PRO B N 1
ATOM 2188 C CA . PRO B 1 128 ? 10.922 -6.312 6.094 1 69.38 128 PRO B CA 1
ATOM 2189 C C . PRO B 1 128 ? 11.289 -5.422 4.91 1 69.38 128 PRO B C 1
ATOM 2191 O O . PRO B 1 128 ? 10.812 -5.645 3.795 1 69.38 128 PRO B O 1
ATOM 2194 N N . ALA B 1 129 ? 12.109 -4.332 5.074 1 65.94 129 ALA B N 1
ATOM 2195 C CA . ALA B 1 129 ? 12.477 -3.262 4.148 1 65.94 129 ALA B CA 1
ATOM 2196 C C . ALA B 1 129 ? 13.367 -3.785 3.027 1 65.94 129 ALA B C 1
ATOM 2198 O O . ALA B 1 129 ? 13.391 -3.219 1.932 1 65.94 129 ALA B O 1
ATOM 2199 N N . ASN B 1 130 ? 14.141 -4.723 3.203 1 60.56 130 ASN B N 1
ATOM 2200 C CA . ASN B 1 130 ? 15.227 -4.969 2.258 1 60.56 130 ASN B CA 1
ATOM 2201 C C . ASN B 1 130 ? 15.047 -6.305 1.539 1 60.56 130 ASN B C 1
ATOM 2203 O O . ASN B 1 130 ? 15.766 -6.602 0.585 1 60.56 130 ASN B O 1
ATOM 2207 N N . THR B 1 131 ? 14.18 -6.984 1.888 1 56 131 THR B N 1
ATOM 2208 C CA . THR B 1 131 ? 14.414 -8.391 1.572 1 56 131 THR B CA 1
ATOM 2209 C C . THR B 1 131 ? 13.805 -8.75 0.221 1 56 131 THR B C 1
ATOM 2211 O O . THR B 1 131 ? 14.242 -9.695 -0.436 1 56 131 THR B O 1
ATOM 2214 N N . ILE B 1 132 ? 12.984 -7.832 -0.234 1 58.72 132 ILE B N 1
ATOM 2215 C CA . ILE B 1 132 ? 12.398 -8.289 -1.487 1 58.72 132 ILE B CA 1
ATOM 2216 C C . ILE B 1 132 ? 13.445 -8.242 -2.598 1 58.72 132 ILE B C 1
ATOM 2218 O O . ILE B 1 132 ? 13.414 -9.062 -3.52 1 58.72 132 ILE B O 1
ATOM 2222 N N . SER B 1 133 ? 14.461 -7.285 -2.379 1 56.94 133 SER B N 1
ATOM 2223 C CA . SER B 1 133 ? 15.531 -7.203 -3.361 1 56.94 133 SER B CA 1
ATOM 2224 C C . SER B 1 133 ? 16.312 -8.516 -3.443 1 56.94 133 SER B C 1
ATOM 2226 O O . SER B 1 133 ? 16.719 -8.93 -4.531 1 56.94 133 SER B O 1
ATOM 2228 N N . SER B 1 134 ? 16.625 -8.875 -2.385 1 55.16 134 SER B N 1
ATOM 2229 C CA . SER B 1 134 ? 17.391 -10.117 -2.383 1 55.16 134 SER B CA 1
ATOM 2230 C C . SER B 1 134 ? 16.625 -11.227 -3.098 1 55.16 134 SER B C 1
ATOM 2232 O O . SER B 1 134 ? 17.234 -12.094 -3.736 1 55.16 134 SER B O 1
ATOM 2234 N N . TYR B 1 135 ? 15.398 -11.055 -2.828 1 54.5 135 TYR B N 1
ATOM 2235 C CA . TYR B 1 135 ? 14.586 -12.086 -3.463 1 54.5 135 TYR B CA 1
ATOM 2236 C C . TYR B 1 135 ? 14.625 -11.953 -4.98 1 54.5 135 TYR B C 1
ATOM 2238 O O . TYR B 1 135 ? 14.852 -12.938 -5.691 1 54.5 135 TYR B O 1
ATOM 2246 N N . PHE B 1 136 ? 14.719 -10.539 -5.395 1 53.81 136 PHE B N 1
ATOM 2247 C CA . PHE B 1 136 ? 14.68 -10.289 -6.832 1 53.81 136 PHE B CA 1
ATOM 2248 C C . PHE B 1 136 ? 16.078 -10.125 -7.391 1 53.81 136 PHE B C 1
ATOM 2250 O O . PHE B 1 136 ? 16.297 -10.266 -8.594 1 53.81 136 PHE B O 1
ATOM 2257 N N . GLY B 1 137 ? 17.422 -9.57 -6.711 1 46.53 137 GLY B N 1
ATOM 2258 C CA . GLY B 1 137 ? 18.797 -9.289 -7.121 1 46.53 137 GLY B CA 1
ATOM 2259 C C . GLY B 1 137 ? 19.562 -10.523 -7.555 1 46.53 137 GLY B C 1
ATOM 2260 O O . GLY B 1 137 ? 20.781 -10.477 -7.715 1 46.53 137 GLY B O 1
ATOM 2261 N N . GLY B 1 138 ? 19.266 -11.664 -7.73 1 42.22 138 GLY B N 1
ATOM 2262 C CA . GLY B 1 138 ? 19.531 -12.93 -8.406 1 42.22 138 GLY B CA 1
ATOM 2263 C C . GLY B 1 138 ? 18.312 -13.531 -9.062 1 42.22 138 GLY B C 1
ATOM 2264 O O . GLY B 1 138 ? 18.297 -14.719 -9.406 1 42.22 138 GLY B O 1
ATOM 2265 N N . LYS B 1 139 ? 17.625 -13.383 -9.562 1 43.62 139 LYS B N 1
ATOM 2266 C CA . LYS B 1 139 ? 16.172 -13.281 -9.609 1 43.62 139 LYS B CA 1
ATOM 2267 C C . LYS B 1 139 ? 15.586 -14.305 -10.57 1 43.62 139 LYS B C 1
ATOM 2269 O O . LYS B 1 139 ? 14.398 -14.625 -10.492 1 43.62 139 LYS B O 1
ATOM 2274 N N . VAL B 1 140 ? 14.359 -14.555 -11.195 1 41.34 140 VAL B N 1
ATOM 2275 C CA . VAL B 1 140 ? 13.438 -15.656 -10.969 1 41.34 140 VAL B CA 1
ATOM 2276 C C . VAL B 1 140 ? 14.016 -16.938 -11.555 1 41.34 140 VAL B C 1
ATOM 2278 O O . VAL B 1 140 ? 14.203 -17.047 -12.766 1 41.34 140 VAL B O 1
ATOM 2281 N N . ASP B 1 141 ? 15.164 -17.312 -10.711 1 38.84 141 ASP B N 1
ATOM 2282 C CA . ASP B 1 141 ? 15.43 -18.703 -11.078 1 38.84 141 ASP B CA 1
ATOM 2283 C C . ASP B 1 141 ? 14.406 -19.641 -10.43 1 38.84 141 ASP B C 1
ATOM 2285 O O . ASP B 1 141 ? 14.336 -19.734 -9.203 1 38.84 141 ASP B O 1
ATOM 2289 N N . ASN B 1 142 ? 13.555 -19.891 -11.102 1 36.25 142 ASN B N 1
ATOM 2290 C CA . ASN B 1 142 ? 12.445 -20.797 -10.797 1 36.25 142 ASN B CA 1
ATOM 2291 C C . ASN B 1 142 ? 12.938 -22.188 -10.422 1 36.25 142 ASN B C 1
ATOM 2293 O O . ASN B 1 142 ? 12.164 -23.141 -10.414 1 36.25 142 ASN B O 1
ATOM 2297 N N . ASN B 1 143 ? 14.164 -22.531 -10.109 1 36.94 143 ASN B N 1
ATOM 2298 C CA . ASN B 1 143 ? 14.133 -23.984 -10 1 36.94 143 ASN B CA 1
ATOM 2299 C C . ASN B 1 143 ? 13.188 -24.438 -8.891 1 36.94 143 ASN B C 1
ATOM 2301 O O . ASN B 1 143 ? 12.422 -25.391 -9.062 1 36.94 143 ASN B O 1
ATOM 2305 N N . ALA B 1 144 ? 13.547 -24.594 -7.469 1 34.31 144 ALA B N 1
ATOM 2306 C CA . ALA B 1 144 ? 12.852 -25.234 -6.359 1 34.31 144 ALA B CA 1
ATOM 2307 C C . ALA B 1 144 ? 11.758 -24.328 -5.797 1 34.31 144 ALA B C 1
ATOM 2309 O O . ALA B 1 144 ? 10.609 -24.766 -5.633 1 34.31 144 ALA B O 1
ATOM 2310 N N . LEU B 1 145 ? 11.781 -23.562 -4.492 1 34.75 145 LEU B N 1
ATOM 2311 C CA . LEU B 1 145 ? 11.102 -23.125 -3.275 1 34.75 145 LEU B CA 1
ATOM 2312 C C . LEU B 1 145 ? 10.125 -21.984 -3.574 1 34.75 145 LEU B C 1
ATOM 2314 O O . LEU B 1 145 ? 9.477 -21.469 -2.666 1 34.75 145 LEU B O 1
ATOM 2318 N N . TRP B 1 146 ? 10.469 -20.984 -4.305 1 41.03 146 TRP B N 1
ATOM 2319 C CA . TRP B 1 146 ? 9.359 -20.375 -5.043 1 41.03 146 TRP B CA 1
ATOM 2320 C C . TRP B 1 146 ? 8.672 -21.406 -5.93 1 41.03 146 TRP B C 1
ATOM 2322 O O . TRP B 1 146 ? 9.25 -21.859 -6.918 1 41.03 146 TRP B O 1
ATOM 2332 N N . LYS B 1 147 ? 8.414 -22.516 -6.023 1 38.59 147 LYS B N 1
ATOM 2333 C CA . LYS B 1 147 ? 7.711 -22.703 -7.285 1 38.59 147 LYS B CA 1
ATOM 2334 C C . LYS B 1 147 ? 7.219 -21.359 -7.844 1 38.59 147 LYS B C 1
ATOM 2336 O O . LYS B 1 147 ? 6.367 -20.719 -7.238 1 38.59 147 LYS B O 1
ATOM 2341 N N . PRO B 1 148 ? 8.031 -20.688 -8.945 1 43.41 148 PRO B N 1
ATOM 2342 C CA . PRO B 1 148 ? 8.32 -19.328 -9.438 1 43.41 148 PRO B CA 1
ATOM 2343 C C . PRO B 1 148 ? 7.09 -18.438 -9.445 1 43.41 148 PRO B C 1
ATOM 2345 O O . PRO B 1 148 ? 5.965 -18.922 -9.562 1 43.41 148 PRO B O 1
ATOM 2348 N N . VAL B 1 149 ? 7.434 -17.109 -8.734 1 52.78 149 VAL B N 1
ATOM 2349 C CA . VAL B 1 149 ? 6.594 -16.078 -9.312 1 52.78 149 VAL B CA 1
ATOM 2350 C C . VAL B 1 149 ? 6.852 -15.977 -10.812 1 52.78 149 VAL B C 1
ATOM 2352 O O . VAL B 1 149 ? 7.992 -15.781 -11.242 1 52.78 149 VAL B O 1
ATOM 2355 N N . GLY B 1 150 ? 6.535 -16.734 -11.484 1 63.12 150 GLY B N 1
ATOM 2356 C CA . GLY B 1 150 ? 6.336 -16.656 -12.922 1 63.12 150 GLY B CA 1
ATOM 2357 C C . GLY B 1 150 ? 4.91 -16.297 -13.312 1 63.12 150 GLY B C 1
ATOM 2358 O O . GLY B 1 150 ? 4.051 -16.141 -12.445 1 63.12 150 GLY B O 1
ATOM 2359 N N . THR B 1 151 ? 5.082 -15.703 -14.367 1 69.19 151 THR B N 1
ATOM 2360 C CA . THR B 1 151 ? 3.754 -15.477 -14.922 1 69.19 151 THR B CA 1
ATOM 2361 C C . THR B 1 151 ? 3.43 -16.531 -15.984 1 69.19 151 THR B C 1
ATOM 2363 O O . THR B 1 151 ? 4.324 -17.219 -16.469 1 69.19 151 THR B O 1
ATOM 2366 N N . ALA B 1 152 ? 2.301 -16.859 -16.141 1 71.06 152 ALA B N 1
ATOM 2367 C CA . ALA B 1 152 ? 1.797 -17.703 -17.219 1 71.06 152 ALA B CA 1
ATOM 2368 C C . ALA B 1 152 ? 0.462 -17.188 -17.734 1 71.06 152 ALA B C 1
ATOM 2370 O O . ALA B 1 152 ? -0.246 -16.453 -17.047 1 71.06 152 ALA B O 1
ATOM 2371 N N . PRO B 1 153 ? 0.344 -17.453 -19.062 1 74.31 153 PRO B N 1
ATOM 2372 C CA . PRO B 1 153 ? -1.019 -17.188 -19.531 1 74.31 153 PRO B CA 1
ATOM 2373 C C . PRO B 1 153 ? -2.064 -18.031 -18.812 1 74.31 153 PRO B C 1
ATOM 2375 O O . PRO B 1 153 ? -1.806 -19.188 -18.469 1 74.31 153 PRO B O 1
ATOM 2378 N N . LEU B 1 154 ? -3.049 -17.391 -18.406 1 72.94 154 LEU B N 1
ATOM 2379 C CA . LEU B 1 154 ? -4.137 -18.125 -17.75 1 72.94 154 LEU B CA 1
ATOM 2380 C C . LEU B 1 154 ? -4.879 -19 -18.75 1 72.94 154 LEU B C 1
ATOM 2382 O O . LEU B 1 154 ? -5.359 -18.516 -19.781 1 72.94 154 LEU B O 1
ATOM 2386 N N . ALA B 1 155 ? -4.879 -20.156 -18.484 1 63.53 155 ALA B N 1
ATOM 2387 C CA . ALA B 1 155 ? -5.523 -21.125 -19.359 1 63.53 155 ALA B CA 1
ATOM 2388 C C . ALA B 1 155 ? -7.016 -20.828 -19.5 1 63.53 155 ALA B C 1
ATOM 2390 O O . ALA B 1 155 ? -7.691 -20.547 -18.516 1 63.53 155 ALA B O 1
ATOM 2391 N N . GLY B 1 156 ? -7.434 -20.781 -20.688 1 63.34 156 GLY B N 1
ATOM 2392 C CA . GLY B 1 156 ? -8.859 -20.641 -20.938 1 63.34 156 GLY B CA 1
ATOM 2393 C C . GLY B 1 156 ? -9.312 -19.203 -20.984 1 63.34 156 GLY B C 1
ATOM 2394 O O . GLY B 1 156 ? -10.484 -18.922 -21.25 1 63.34 156 GLY B O 1
ATOM 2395 N N . CYS B 1 157 ? -8.445 -18.375 -20.375 1 62.78 157 CYS B N 1
ATOM 2396 C CA . CYS B 1 157 ? -8.82 -16.969 -20.391 1 62.78 157 CYS B CA 1
ATOM 2397 C C . CYS B 1 157 ? -8.797 -16.422 -21.828 1 62.78 157 CYS B C 1
ATOM 2399 O O . CYS B 1 157 ? -7.812 -16.609 -22.547 1 62.78 157 CYS B O 1
ATOM 2401 N N . LYS B 1 158 ? -10.078 -16.266 -22.391 1 53.59 158 LYS B N 1
ATOM 2402 C CA . LYS B 1 158 ? -10.156 -15.648 -23.719 1 53.59 158 LYS B CA 1
ATOM 2403 C C . LYS B 1 158 ? -9.758 -14.18 -23.672 1 53.59 158 LYS B C 1
ATOM 2405 O O . LYS B 1 158 ? -10.344 -13.391 -22.922 1 53.59 158 LYS B O 1
ATOM 2410 N N . ARG B 1 159 ? -8.516 -13.883 -23.703 1 51.69 159 ARG B N 1
ATOM 2411 C CA . ARG B 1 159 ? -7.992 -12.523 -23.703 1 51.69 159 ARG B CA 1
ATOM 2412 C C . ARG B 1 159 ? -9.016 -11.539 -24.266 1 51.69 159 ARG B C 1
ATOM 2414 O O . ARG B 1 159 ? -9.117 -10.406 -23.797 1 51.69 159 ARG B O 1
ATOM 2421 N N . ASN B 1 160 ? -9.562 -11.812 -25.406 1 41.62 160 ASN B N 1
ATOM 2422 C CA . ASN B 1 160 ? -10.43 -10.953 -26.203 1 41.62 160 ASN B CA 1
ATOM 2423 C C . ASN B 1 160 ? -11.867 -11 -25.703 1 41.62 160 ASN B C 1
ATOM 2425 O O . ASN B 1 160 ? -12.805 -10.859 -26.5 1 41.62 160 ASN B O 1
ATOM 2429 N N . ARG B 1 161 ? -12.156 -11.484 -24.672 1 39.53 161 ARG B N 1
ATOM 2430 C CA . ARG B 1 161 ? -13.57 -11.359 -24.328 1 39.53 161 ARG B CA 1
ATOM 2431 C C . ARG B 1 161 ? -13.969 -9.898 -24.156 1 39.53 161 ARG B C 1
ATOM 2433 O O . ARG B 1 161 ? -13.391 -9.188 -23.328 1 39.53 161 ARG B O 1
ATOM 2440 N N . ARG B 1 162 ? -14.328 -9.203 -25.156 1 32.31 162 ARG B N 1
ATOM 2441 C CA . ARG B 1 162 ? -14.883 -7.863 -25.281 1 32.31 162 ARG B CA 1
ATOM 2442 C C . ARG B 1 162 ? -15.906 -7.586 -24.188 1 32.31 162 ARG B C 1
ATOM 2444 O O . ARG B 1 162 ? -16.859 -8.352 -24.016 1 32.31 162 ARG B O 1
ATOM 2451 N N . MET B 1 163 ? -15.609 -7.098 -23.078 1 30.7 163 MET B N 1
ATOM 2452 C CA . MET B 1 163 ? -16.766 -6.566 -22.359 1 30.7 163 MET B CA 1
ATOM 2453 C C . MET B 1 163 ? -17.75 -5.93 -23.328 1 30.7 163 MET B C 1
ATOM 2455 O O . MET B 1 163 ? -17.391 -5.09 -24.141 1 30.7 163 MET B O 1
ATOM 2459 N N . ALA B 1 164 ? -18.75 -6.672 -23.859 1 21.34 164 ALA B N 1
ATOM 2460 C CA . ALA B 1 164 ? -19.797 -5.926 -24.562 1 21.34 164 ALA B CA 1
ATOM 2461 C C . ALA B 1 164 ? -20.078 -4.602 -23.859 1 21.34 164 ALA B C 1
ATOM 2463 O O . ALA B 1 164 ? -20.203 -4.555 -22.641 1 21.34 164 ALA B O 1
ATOM 2464 N N . ALA B 1 165 ? -19.859 -3.457 -24.625 1 21.45 165 ALA B N 1
ATOM 2465 C CA . ALA B 1 165 ? -20.484 -2.189 -24.25 1 21.45 165 ALA B CA 1
ATOM 2466 C C . ALA B 1 165 ? -21.969 -2.379 -23.969 1 21.45 165 ALA B C 1
ATOM 2468 O O . ALA B 1 165 ? -22.641 -3.172 -24.625 1 21.45 165 ALA B O 1
#

Nearest PDB structures (foldseek):
  1ipk-assembly1_A  TM=7.291E-01  e=9.538E-07  Glycine max
  1phs-assembly1_A  TM=7.465E-01  e=3.017E-06  Phaseolus vulgaris
  4lej-assembly1_A  TM=7.502E-01  e=1.202E-05  Pinus koraiensis
  2phl-assembly1_B  TM=7.284E-01  e=1.273E-05  Phaseolus vulgaris
  5yjs-assembly2_B  TM=7.306E-01  e=1.071E-05  Capsicum annuum

Secondary structure (DSSP, 8-state):
---GGGTEEESS--TTSPPEEETTEEEEEE-TTT-HHHHHHT-EEEEEEE-TTEEEEEE--SSEEEEEEEES--EEEEE-TTS-EEEE-------TT--EEEEE-TT--EEEEE-SSS-EEEEEEEESSSHHHHHHSS----SSTT----EEEPTT--TT-----/---GGGTEEESS--TTSPPEEETTEEEEEE-TTT-HHHHHHT-EEEEEEE-TTEEEEEE--SSEEEEEEEES-BEEEEE-TTS-EE----B----TT--EEEEE-TT--EEEEE-SSS-EEEEEEEESSSHHHHHHTT----SSSS----EEEPTT--TT-----

Radius of gyration: 19.27 Å; Cα contacts (8 Å, |Δi|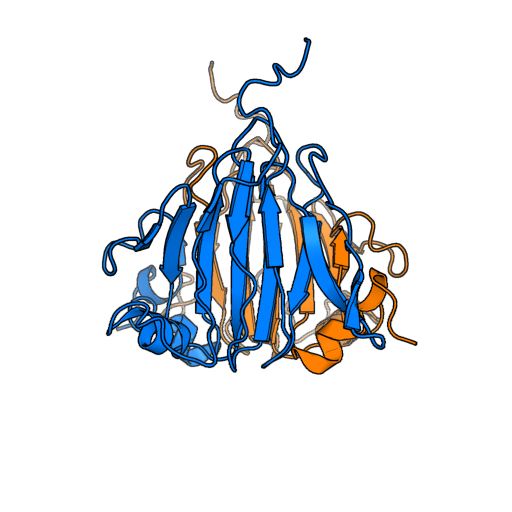>4): 890; chains: 2; bounding box: 42×59×49 Å

pLDDT: mean 71.57, std 19.92, range [21.34, 94.06]

Sequence (330 aa):
MTCPASFIGDLSNTTAIPPIELDGATLRLVTANEVYGLSLAGMSALHITLDPCTVLQPHTHPHSEFTFTIKGAVTHSIPFYNGTLTEVKENTQKDVGNPGFAVFPANHLHVTQNEGCTPAELIAAYLPANTISSYFGGKVDNNALWKPVGTAPLAGCKRNRRMAAMTCPASFIGDLSNTTAIPPIELDGATLRLVTANEVYGLSLAGMSALHITLDPCTVLQPHTHPHSEFTFTIKGAVTHSIPFYNGTLTEVKENTQKDVGNPGFAVFPANHLHVTQNEGCTPAELIAAYLPANTISSYFGGKVDNNALWKPVGTAPLAGCKRNRRMAA

Organism: NCBI:txid2649997

InterPro domains:
  IPR006045 Cupin 1 [PF00190] (20-126)
  IPR006045 Cupin 1 [SM00835] (12-146)
  IPR011051 RmlC-like cupin domain superfamily [SSF51182] (3-135)
  IPR014710 RmlC-like jelly roll fold [G3DSA:2.60.120.10] (20-145)